Protein AF-A0AA97PN60-F1 (afdb_monomer)

Solvent-accessible surface area (backbone atoms only — not comparable to full-atom values): 16769 Å² total; per-residue (Å²): 134,84,53,72,71,57,52,52,52,50,52,54,51,50,62,70,50,43,62,66,49,39,63,73,69,67,75,64,79,85,81,81,86,73,91,73,95,68,92,69,70,82,78,72,78,81,62,74,76,77,92,80,46,76,89,56,27,55,70,78,53,66,59,94,88,40,76,53,62,71,83,85,64,88,63,81,80,86,61,98,59,78,56,67,76,62,99,57,70,88,73,59,88,90,58,60,38,79,39,65,48,75,58,99,91,44,77,42,79,44,66,92,49,33,30,37,28,33,25,77,57,76,85,45,72,70,48,49,43,50,51,52,50,59,45,58,76,71,67,68,61,96,58,60,41,37,37,52,42,32,39,36,40,24,46,62,70,14,28,31,53,76,42,62,90,50,67,85,58,58,85,52,32,33,40,35,28,42,33,48,29,21,59,39,30,80,88,74,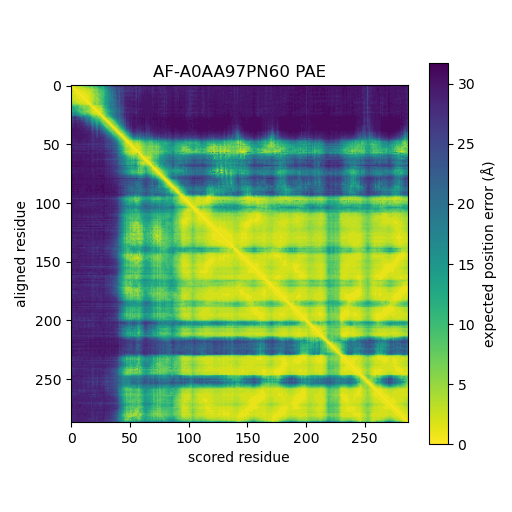57,54,35,65,40,27,44,34,18,55,62,27,73,72,93,63,90,57,63,83,47,39,85,46,31,61,61,52,55,94,46,76,64,25,51,53,47,44,76,69,63,46,44,40,35,36,54,68,47,66,31,37,64,51,74,49,60,33,47,39,68,66,53,41,94,89,70,46,62,47,66,43,70,44,48,35,28,28,38,40,48,17,73,32,48,27,46,28,38,34,47,43,42,31,38,19,57,47,112

Organism: Pyricularia oryzae (strain Y34) (NCBI:txid1143189)

Structure (mmCIF, N/CA/C/O backbone):
data_AF-A0AA97PN60-F1
#
_entry.id   AF-A0AA97PN60-F1
#
loop_
_atom_site.group_PDB
_atom_site.id
_atom_site.type_symbol
_atom_site.label_atom_id
_atom_site.label_alt_id
_atom_site.label_comp_id
_atom_site.label_asym_id
_atom_site.label_entity_id
_atom_site.label_seq_id
_atom_site.pdbx_PDB_ins_code
_atom_site.Cartn_x
_atom_site.Cartn_y
_atom_site.Cartn_z
_atom_site.occupancy
_atom_site.B_iso_or_equiv
_atom_site.auth_seq_id
_atom_site.auth_comp_id
_atom_site.auth_asym_id
_atom_site.auth_atom_id
_atom_site.pdbx_PDB_model_num
ATOM 1 N N . MET A 1 1 ? 66.837 35.589 2.491 1.00 65.56 1 MET A N 1
ATOM 2 C CA . MET A 1 1 ? 65.868 34.642 1.898 1.00 65.56 1 MET A CA 1
ATOM 3 C C . MET A 1 1 ? 64.990 34.127 3.023 1.00 65.56 1 MET A C 1
ATOM 5 O O . MET A 1 1 ? 65.543 33.716 4.035 1.00 65.56 1 MET A O 1
ATOM 9 N N . LEU A 1 2 ? 63.667 34.250 2.902 1.00 69.56 2 LEU A N 1
ATOM 10 C CA . LEU A 1 2 ? 62.730 33.768 3.924 1.00 69.56 2 LEU A CA 1
ATOM 11 C C . LEU A 1 2 ? 62.671 32.238 3.886 1.00 69.56 2 LEU A C 1
ATOM 13 O O . LEU A 1 2 ? 62.724 31.650 2.805 1.00 69.56 2 LEU A O 1
ATOM 17 N N . SER A 1 3 ? 62.581 31.598 5.050 1.00 81.31 3 SER A N 1
ATOM 18 C CA . SER A 1 3 ? 62.436 30.144 5.122 1.00 81.31 3 SER A CA 1
ATOM 19 C C . SER A 1 3 ? 61.018 29.719 4.724 1.00 81.31 3 SER A C 1
ATOM 21 O O . SER A 1 3 ? 60.059 30.483 4.856 1.00 81.31 3 SER A O 1
ATOM 23 N N . LEU A 1 4 ? 60.866 28.482 4.244 1.00 71.38 4 LEU A N 1
ATOM 24 C CA . LEU A 1 4 ? 59.572 27.918 3.847 1.00 71.38 4 LEU A CA 1
ATOM 25 C C . LEU A 1 4 ? 58.454 28.093 4.908 1.00 71.38 4 LEU A C 1
ATOM 27 O O . LEU A 1 4 ? 57.362 28.513 4.528 1.00 71.38 4 LEU A O 1
ATOM 31 N N . PRO A 1 5 ? 58.684 27.882 6.224 1.00 74.44 5 PRO A N 1
ATOM 32 C CA . PRO A 1 5 ? 57.638 28.120 7.223 1.00 74.44 5 PRO A CA 1
ATOM 33 C C . PRO A 1 5 ? 57.269 29.604 7.389 1.00 74.44 5 PRO A C 1
ATOM 35 O O . PRO A 1 5 ? 56.123 29.912 7.708 1.00 74.44 5 PRO A O 1
ATOM 38 N N . GLN A 1 6 ? 58.190 30.538 7.122 1.00 75.94 6 GLN A N 1
ATOM 39 C CA . GLN A 1 6 ? 57.900 31.978 7.164 1.00 75.94 6 GLN A CA 1
ATOM 40 C C . GLN A 1 6 ? 57.042 32.424 5.973 1.00 75.94 6 GLN A C 1
ATOM 42 O O . GLN A 1 6 ? 56.168 33.272 6.135 1.00 75.94 6 GLN A O 1
ATOM 47 N N . LEU A 1 7 ? 57.245 31.821 4.797 1.00 74.81 7 LEU A N 1
ATOM 48 C CA . LEU A 1 7 ? 56.403 32.040 3.616 1.00 74.81 7 LEU A CA 1
ATOM 49 C C . LEU A 1 7 ? 54.973 31.528 3.833 1.00 74.81 7 LEU A C 1
ATOM 51 O O . LEU A 1 7 ? 54.019 32.239 3.528 1.00 74.81 7 LEU A O 1
ATOM 55 N N . VAL A 1 8 ? 54.817 30.342 4.429 1.00 77.94 8 VAL A N 1
ATOM 56 C CA . VAL A 1 8 ? 53.492 29.777 4.740 1.00 77.94 8 VAL A CA 1
ATOM 57 C C . VAL A 1 8 ? 52.750 30.638 5.767 1.00 77.94 8 VAL A C 1
ATOM 59 O O . VAL A 1 8 ? 51.576 30.945 5.568 1.00 77.94 8 VAL A O 1
ATOM 62 N N . ALA A 1 9 ? 53.431 31.099 6.820 1.00 75.19 9 ALA A N 1
ATOM 63 C CA . ALA A 1 9 ? 52.828 31.980 7.820 1.00 75.19 9 ALA A CA 1
ATOM 64 C C . ALA A 1 9 ? 52.374 33.329 7.226 1.00 75.19 9 ALA A C 1
ATOM 66 O O . ALA A 1 9 ? 51.291 33.811 7.555 1.00 75.19 9 ALA A O 1
ATOM 67 N N . LEU A 1 10 ? 53.156 33.909 6.306 1.00 75.75 10 LEU A N 1
ATOM 68 C CA . LEU A 1 10 ? 52.798 35.140 5.593 1.00 75.75 10 LEU A CA 1
ATOM 69 C C . LEU A 1 10 ? 51.587 34.955 4.668 1.00 75.75 10 LEU A C 1
ATOM 71 O O . LEU A 1 10 ? 50.705 35.811 4.652 1.00 75.75 10 LEU A O 1
ATOM 75 N N . CYS A 1 11 ? 51.503 33.836 3.943 1.00 72.69 11 CYS A N 1
ATOM 76 C CA . CYS A 1 11 ? 50.350 33.536 3.090 1.00 72.69 11 CYS A CA 1
ATOM 77 C C . CYS A 1 11 ? 49.065 33.342 3.906 1.00 72.69 11 CYS A C 1
ATOM 79 O O . CYS A 1 11 ? 48.023 33.882 3.541 1.00 72.69 11 CYS A O 1
ATOM 81 N N . VAL A 1 12 ? 49.136 32.628 5.032 1.00 71.31 12 VAL A N 1
ATOM 82 C CA . VAL A 1 12 ? 47.977 32.421 5.913 1.00 71.31 12 VAL A CA 1
ATOM 83 C C . VAL A 1 12 ? 47.529 33.748 6.534 1.00 71.31 12 VAL A C 1
ATOM 85 O O . VAL A 1 12 ? 46.346 34.075 6.477 1.00 71.31 12 VAL A O 1
ATOM 88 N N . ALA A 1 13 ? 48.460 34.564 7.037 1.00 69.62 13 ALA A N 1
ATOM 89 C CA . ALA A 1 13 ? 48.137 35.885 7.578 1.00 69.62 13 ALA A CA 1
ATOM 90 C C . ALA A 1 13 ? 47.504 36.812 6.523 1.00 69.62 13 ALA A C 1
ATOM 92 O O . ALA A 1 13 ? 46.537 37.509 6.827 1.00 69.62 13 ALA A O 1
ATOM 93 N N . ALA A 1 14 ? 47.988 36.780 5.277 1.00 67.81 14 ALA A N 1
ATOM 94 C CA . ALA A 1 14 ? 47.421 37.566 4.185 1.00 67.81 14 ALA A CA 1
ATOM 95 C C . ALA A 1 14 ? 45.987 37.136 3.830 1.00 67.81 14 ALA A C 1
ATOM 97 O O . ALA A 1 14 ? 45.143 38.001 3.615 1.00 67.81 14 ALA A O 1
ATOM 98 N N . MET A 1 15 ? 45.674 35.834 3.829 1.00 67.00 15 MET A N 1
ATOM 99 C CA . MET A 1 15 ? 44.312 35.358 3.540 1.00 67.00 15 MET A CA 1
ATOM 100 C C . MET A 1 15 ? 43.303 35.742 4.629 1.00 67.00 15 MET A C 1
ATOM 102 O O . MET A 1 15 ? 42.182 36.127 4.308 1.00 67.00 15 MET A O 1
ATOM 106 N N . PHE A 1 16 ? 43.694 35.678 5.906 1.00 61.75 16 PHE A N 1
ATOM 107 C CA . PHE A 1 16 ? 42.794 36.018 7.015 1.00 61.75 16 PHE A CA 1
ATOM 108 C C . PHE A 1 16 ? 42.679 37.529 7.271 1.00 61.75 16 PHE A C 1
ATOM 110 O O . PHE A 1 16 ? 41.659 37.981 7.786 1.00 61.75 16 PHE A O 1
ATOM 117 N N . ALA A 1 17 ? 43.682 38.324 6.883 1.00 58.72 17 ALA A N 1
ATOM 118 C CA . ALA A 1 17 ? 43.640 39.783 6.997 1.00 58.72 17 ALA A CA 1
ATOM 119 C C . ALA A 1 17 ? 42.997 40.482 5.782 1.00 58.72 17 ALA A C 1
ATOM 121 O O . ALA A 1 17 ? 42.624 41.650 5.885 1.00 58.72 17 ALA A O 1
ATOM 122 N N . TYR A 1 18 ? 42.837 39.793 4.646 1.00 61.00 18 TYR A N 1
ATOM 123 C CA . TYR A 1 18 ? 42.282 40.388 3.426 1.00 61.00 18 TYR A CA 1
ATOM 124 C C . TYR A 1 18 ? 40.798 40.763 3.561 1.00 61.00 18 TYR A C 1
ATOM 126 O O . TYR A 1 18 ? 40.421 41.877 3.206 1.00 61.00 18 TYR A O 1
ATOM 134 N N . ASP A 1 19 ? 39.963 39.887 4.126 1.00 59.31 19 ASP A N 1
ATOM 135 C CA . ASP A 1 19 ? 38.513 40.120 4.257 1.00 59.31 19 ASP A CA 1
ATOM 136 C C . ASP A 1 19 ? 38.161 41.331 5.162 1.00 59.31 19 ASP A C 1
ATOM 138 O O . ASP A 1 19 ? 37.411 42.210 4.725 1.00 59.31 19 ASP A O 1
ATOM 142 N N . PRO A 1 20 ? 38.741 41.502 6.373 1.00 58.75 20 PRO A N 1
ATOM 143 C CA . PRO A 1 20 ? 38.439 42.673 7.201 1.00 58.75 20 PRO A CA 1
ATOM 144 C C . PRO A 1 20 ? 38.981 43.991 6.620 1.00 58.75 20 PRO A C 1
ATOM 146 O O . PRO A 1 20 ? 38.337 45.028 6.778 1.00 58.75 20 PRO A O 1
ATOM 149 N N . VAL A 1 21 ? 40.116 43.975 5.909 1.00 59.25 21 VAL A N 1
ATOM 150 C CA . VAL A 1 21 ? 40.698 45.181 5.286 1.00 59.25 21 VAL A CA 1
ATOM 151 C C . VAL A 1 21 ? 39.949 45.573 4.006 1.00 59.25 21 VAL A C 1
ATOM 153 O O . VAL A 1 21 ? 39.694 46.757 3.791 1.00 59.25 21 VAL A O 1
ATOM 156 N N . ALA A 1 22 ? 39.514 44.605 3.193 1.00 58.16 22 ALA A N 1
ATOM 157 C CA . ALA A 1 22 ? 38.701 44.858 2.001 1.00 58.16 22 ALA A CA 1
ATOM 158 C C . ALA A 1 22 ? 37.319 45.445 2.349 1.00 58.16 22 ALA A C 1
ATOM 160 O O . ALA A 1 22 ? 36.819 46.312 1.627 1.00 58.16 22 ALA A O 1
ATOM 161 N N . ARG A 1 23 ? 36.736 45.037 3.488 1.00 59.47 23 ARG A N 1
ATOM 162 C CA . ARG A 1 23 ? 35.501 45.630 4.033 1.00 59.47 23 ARG A CA 1
ATOM 163 C C . ARG A 1 23 ? 35.708 47.035 4.598 1.00 59.47 23 ARG A C 1
ATOM 165 O O . ARG A 1 23 ? 34.833 47.876 4.425 1.00 59.47 23 ARG A O 1
ATOM 172 N N . LEU A 1 24 ? 36.853 47.308 5.233 1.00 59.06 24 LEU A N 1
ATOM 173 C CA . LEU A 1 24 ? 37.168 48.626 5.803 1.00 59.06 24 LEU A CA 1
ATOM 174 C C . LEU A 1 24 ? 37.503 49.676 4.726 1.00 59.06 24 LEU A C 1
ATOM 176 O O . LEU A 1 24 ? 37.222 50.855 4.912 1.00 59.06 24 LEU A O 1
ATOM 180 N N . LEU A 1 25 ? 38.080 49.251 3.595 1.00 61.19 25 LEU A N 1
ATOM 181 C CA . LEU A 1 25 ? 38.486 50.126 2.486 1.00 61.19 25 LEU A CA 1
ATOM 182 C C . LEU A 1 25 ? 37.431 50.268 1.372 1.00 61.19 25 LEU A C 1
ATOM 184 O O . LEU A 1 25 ? 37.693 50.929 0.373 1.00 61.19 25 LEU A O 1
ATOM 188 N N . GLY A 1 26 ? 36.241 49.678 1.529 1.00 49.22 26 GLY A N 1
ATOM 189 C CA . GLY A 1 26 ? 35.102 49.925 0.635 1.00 49.22 26 GLY A CA 1
ATOM 190 C C . GLY A 1 26 ? 35.230 49.358 -0.786 1.00 49.22 26 GLY A C 1
ATOM 191 O O . GLY A 1 26 ? 34.495 49.785 -1.671 1.00 49.22 26 GLY A O 1
ATOM 192 N N . PHE A 1 27 ? 36.122 48.389 -1.020 1.00 52.81 27 PHE A N 1
ATOM 193 C CA . PHE A 1 27 ? 36.329 47.765 -2.339 1.00 52.81 27 PHE A CA 1
ATOM 194 C C . PHE A 1 27 ? 35.487 46.492 -2.579 1.00 52.81 27 PHE A C 1
ATOM 196 O O . PHE A 1 27 ? 35.680 45.797 -3.575 1.00 52.81 27 PHE A O 1
ATOM 203 N N . GLY A 1 28 ? 34.522 46.187 -1.705 1.00 42.91 28 GLY A N 1
ATOM 204 C CA . GLY A 1 28 ? 33.521 45.135 -1.914 1.00 42.91 28 GLY A CA 1
ATOM 205 C C . GLY A 1 28 ? 32.265 45.697 -2.580 1.00 42.91 28 GLY A C 1
ATOM 206 O O . GLY A 1 28 ? 31.565 46.510 -1.985 1.00 42.91 28 GLY A O 1
ATOM 207 N N . GLY A 1 29 ? 32.014 45.285 -3.823 1.00 41.31 29 GLY A N 1
ATOM 208 C CA . GLY A 1 29 ? 31.007 45.841 -4.726 1.00 41.31 29 GLY A CA 1
ATOM 209 C C . GLY A 1 29 ? 29.578 45.945 -4.180 1.00 41.31 29 GLY A C 1
ATOM 210 O O . GLY A 1 29 ? 29.091 45.104 -3.429 1.00 41.31 29 GLY A O 1
ATOM 211 N N . GLN A 1 30 ? 28.920 47.011 -4.641 1.00 38.47 30 GLN A N 1
ATOM 212 C CA . GLN A 1 30 ? 27.516 47.364 -4.455 1.00 38.47 30 GLN A CA 1
ATOM 213 C C . GLN A 1 30 ? 26.560 46.171 -4.590 1.00 38.47 30 GLN A C 1
ATOM 215 O O . GLN A 1 30 ? 26.387 45.626 -5.678 1.00 38.47 30 GLN A O 1
ATOM 220 N N . GLN A 1 31 ? 25.796 45.903 -3.534 1.00 35.97 31 GLN A N 1
ATOM 221 C CA . GLN A 1 31 ? 24.418 45.457 -3.695 1.00 35.97 31 GLN A CA 1
ATOM 222 C C . GLN A 1 31 ? 23.535 46.687 -3.480 1.00 35.97 31 GLN A C 1
ATOM 224 O O . GLN A 1 31 ? 23.314 47.131 -2.355 1.00 35.97 31 GLN A O 1
ATOM 229 N N . GLN A 1 32 ? 23.128 47.309 -4.588 1.00 34.50 32 GLN A N 1
ATOM 230 C CA . GLN A 1 32 ? 22.194 48.426 -4.571 1.00 34.50 32 GLN A CA 1
ATOM 231 C C . GLN A 1 32 ? 20.871 47.968 -3.960 1.00 34.50 32 GLN A C 1
ATOM 233 O O . GLN A 1 32 ? 20.163 47.119 -4.498 1.00 34.50 32 GLN A O 1
ATOM 238 N N . THR A 1 33 ? 20.533 48.589 -2.842 1.00 34.28 33 THR A N 1
ATOM 239 C CA . THR A 1 33 ? 19.165 48.768 -2.391 1.00 34.28 33 THR A CA 1
ATOM 240 C C . THR A 1 33 ? 18.437 49.655 -3.403 1.00 34.28 33 THR A C 1
ATOM 242 O O . THR A 1 33 ? 18.679 50.855 -3.490 1.00 34.28 33 THR A O 1
ATOM 245 N N . MET A 1 34 ? 17.506 49.078 -4.161 1.00 28.78 34 MET A N 1
ATOM 246 C CA . MET A 1 34 ? 16.368 49.829 -4.686 1.00 28.78 34 MET A CA 1
ATOM 247 C C . MET A 1 34 ? 15.083 49.222 -4.138 1.00 28.78 34 MET A C 1
ATOM 249 O O . MET A 1 34 ? 14.652 48.136 -4.513 1.00 28.78 34 MET A O 1
ATOM 253 N N . SER A 1 35 ? 14.491 49.977 -3.218 1.00 40.34 35 SER A N 1
ATOM 254 C CA . SER A 1 35 ? 13.075 49.925 -2.896 1.00 40.34 35 SER A CA 1
ATOM 255 C C . SER A 1 35 ? 12.264 50.142 -4.176 1.00 40.34 35 SER A C 1
ATOM 257 O O . SER A 1 35 ? 12.350 51.201 -4.794 1.00 40.34 35 SER A O 1
ATOM 259 N N . SER A 1 36 ? 11.463 49.155 -4.568 1.00 31.20 36 SER A N 1
ATOM 260 C CA . SER A 1 36 ? 10.207 49.420 -5.261 1.00 31.20 36 SER A CA 1
ATOM 261 C C . SER A 1 36 ? 9.190 48.354 -4.872 1.00 31.20 36 SER A C 1
ATOM 263 O O . SER A 1 36 ? 9.404 47.147 -4.960 1.00 31.20 36 SER A O 1
ATOM 265 N N . SER A 1 37 ? 8.086 48.851 -4.348 1.00 41.84 37 SER A N 1
ATOM 266 C CA . SER A 1 37 ? 6.849 48.159 -4.051 1.00 41.84 37 SER A CA 1
ATOM 267 C C . SER A 1 37 ? 6.312 47.421 -5.278 1.00 41.84 37 SER A C 1
ATOM 269 O O . SER A 1 37 ? 5.704 48.041 -6.148 1.00 41.84 37 SER A O 1
ATOM 271 N N . GLN A 1 38 ? 6.454 46.099 -5.310 1.00 36.31 38 GLN A N 1
ATOM 272 C CA . GLN A 1 38 ? 5.500 45.219 -5.980 1.00 36.31 38 GLN A CA 1
ATOM 273 C C . GLN A 1 38 ? 5.278 43.985 -5.106 1.00 36.31 38 GLN A C 1
ATOM 275 O O . GLN A 1 38 ? 6.120 43.097 -5.017 1.00 36.31 38 GLN A O 1
ATOM 280 N N . HIS A 1 39 ? 4.113 43.933 -4.458 1.00 40.31 39 HIS A N 1
ATOM 281 C CA . HIS A 1 39 ? 3.478 42.682 -4.054 1.00 40.31 39 HIS A CA 1
ATOM 282 C C . HIS A 1 39 ? 3.186 41.856 -5.319 1.00 40.31 39 HIS A C 1
ATOM 284 O O . HIS A 1 39 ? 2.066 41.814 -5.821 1.00 40.31 39 HIS A O 1
ATOM 290 N N . GLY A 1 40 ? 4.212 41.214 -5.869 1.00 32.81 40 GLY A N 1
ATOM 291 C CA . GLY A 1 40 ? 4.031 40.070 -6.742 1.00 32.81 40 GLY A CA 1
ATOM 292 C C . GLY A 1 40 ? 3.811 38.865 -5.845 1.00 32.81 40 GLY A C 1
ATOM 293 O O . GLY A 1 40 ? 4.775 38.331 -5.303 1.00 32.81 40 GLY A O 1
ATOM 294 N N . SER A 1 41 ? 2.552 38.456 -5.662 1.00 41.19 41 SER A N 1
ATOM 295 C CA . SER A 1 41 ? 2.253 37.112 -5.150 1.00 41.19 41 SER A CA 1
ATOM 296 C C . SER A 1 41 ? 3.121 36.098 -5.902 1.00 41.19 41 SER A C 1
ATOM 298 O O . SER A 1 41 ? 3.316 36.285 -7.112 1.00 41.19 41 SER A O 1
ATOM 300 N N . PRO A 1 42 ? 3.646 35.042 -5.248 1.00 42.19 42 PRO A N 1
ATOM 301 C CA . PRO A 1 42 ? 4.330 33.986 -5.976 1.00 42.19 42 PRO A CA 1
ATOM 302 C C . PRO A 1 42 ? 3.368 33.532 -7.069 1.00 42.19 42 PRO A C 1
ATOM 304 O O . PRO A 1 42 ? 2.229 33.162 -6.782 1.00 42.19 42 PRO A O 1
ATOM 307 N N . ARG A 1 43 ? 3.778 33.682 -8.335 1.00 42.56 43 ARG A N 1
ATOM 308 C CA . ARG A 1 43 ? 2.997 33.225 -9.482 1.00 42.56 43 ARG A CA 1
ATOM 309 C C . ARG A 1 43 ? 2.808 31.729 -9.278 1.00 42.56 43 ARG A C 1
ATOM 311 O O . ARG A 1 43 ? 3.713 30.954 -9.577 1.00 42.56 43 ARG A O 1
ATOM 318 N N . SER A 1 44 ? 1.653 31.352 -8.731 1.00 47.22 44 SER A N 1
ATOM 319 C CA . SER A 1 44 ? 1.163 29.987 -8.743 1.00 47.22 44 SER A CA 1
ATOM 320 C C . SER A 1 44 ? 1.269 29.553 -10.193 1.00 47.22 44 SER A C 1
ATOM 322 O O . SER A 1 44 ? 0.608 30.114 -11.075 1.00 47.22 44 SER A O 1
ATOM 324 N N . ARG A 1 45 ? 2.202 28.644 -10.484 1.00 50.66 45 ARG A N 1
ATOM 325 C CA . ARG A 1 45 ? 2.149 27.925 -11.745 1.00 50.66 45 ARG A CA 1
ATOM 326 C C . ARG A 1 45 ? 0.844 27.153 -11.653 1.00 50.66 45 ARG A C 1
ATOM 328 O O . ARG A 1 45 ? 0.778 26.139 -10.970 1.00 50.66 45 ARG A O 1
ATOM 335 N N . HIS A 1 46 ? -0.206 27.691 -12.268 1.00 48.50 46 HIS A N 1
ATOM 336 C CA . HIS A 1 46 ? -1.469 26.992 -12.427 1.00 48.50 46 HIS A CA 1
ATOM 337 C C . HIS A 1 46 ? -1.208 25.811 -13.358 1.00 48.50 46 HIS A C 1
ATOM 339 O O . HIS A 1 46 ? -1.390 25.885 -14.572 1.00 48.50 46 HIS A O 1
ATOM 345 N N . HIS A 1 47 ? -0.699 24.730 -12.779 1.00 54.19 47 HIS A N 1
ATOM 346 C CA . HIS A 1 47 ? -0.680 23.435 -13.416 1.00 54.19 47 HIS A CA 1
ATOM 347 C C . HIS A 1 47 ? -2.135 23.002 -13.574 1.00 54.19 47 HIS A C 1
ATOM 349 O O . HIS A 1 47 ? -2.964 23.187 -12.679 1.00 54.19 47 HIS A O 1
ATOM 355 N N . HIS A 1 48 ? -2.472 22.509 -14.762 1.00 70.69 48 HIS A N 1
ATOM 356 C CA . HIS A 1 48 ? -3.809 21.997 -15.002 1.00 70.69 48 HIS A CA 1
ATOM 357 C C . HIS A 1 48 ? -4.015 20.799 -14.078 1.00 70.69 48 HIS A C 1
ATOM 359 O O . HIS A 1 48 ? -3.244 19.839 -14.144 1.00 70.69 48 HIS A O 1
ATOM 365 N N . ARG A 1 49 ? -5.023 20.874 -13.202 1.00 70.06 49 ARG A N 1
ATOM 366 C CA . ARG A 1 49 ? -5.360 19.748 -12.333 1.00 70.06 49 ARG A CA 1
ATOM 367 C C . ARG A 1 49 ? -5.668 18.514 -13.182 1.00 70.06 49 ARG A C 1
ATOM 369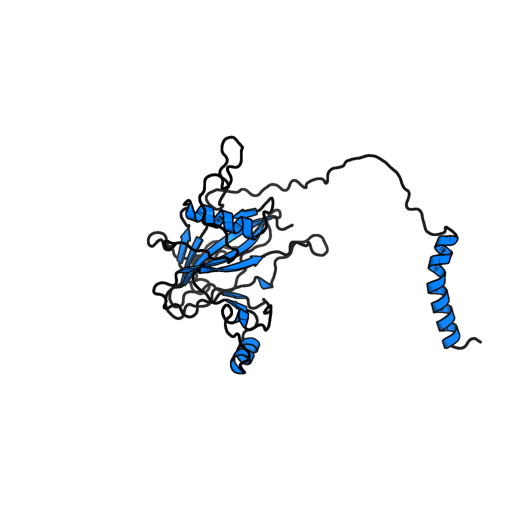 O O . ARG A 1 49 ? -6.258 18.646 -14.259 1.00 70.06 49 ARG A O 1
ATOM 376 N N . PRO A 1 50 ? -5.290 17.320 -12.708 1.00 77.06 50 PRO A N 1
ATOM 377 C CA . PRO A 1 50 ? -5.592 16.083 -13.404 1.00 77.06 50 PRO A CA 1
ATOM 378 C C . PRO A 1 50 ? -7.110 15.883 -13.479 1.00 77.06 50 PRO A C 1
ATOM 380 O O . PRO A 1 50 ? -7.862 16.360 -12.627 1.00 77.06 50 PRO A O 1
ATOM 383 N N . ASN A 1 51 ? -7.565 15.162 -14.504 1.00 80.62 51 ASN A N 1
ATOM 384 C CA . ASN A 1 51 ? -8.975 14.815 -14.646 1.00 80.62 51 ASN A CA 1
ATOM 385 C C . ASN A 1 51 ? -9.344 13.728 -13.620 1.00 80.62 51 ASN A C 1
ATOM 387 O O . ASN A 1 51 ? -9.115 12.538 -13.848 1.00 80.62 51 ASN A O 1
ATOM 391 N N . LEU A 1 52 ? -9.856 14.151 -12.464 1.00 81.56 52 LEU A N 1
ATOM 392 C CA . LEU A 1 52 ? -10.282 13.267 -11.384 1.00 81.56 52 LEU A CA 1
ATOM 393 C C . LEU A 1 52 ? -11.715 12.783 -11.623 1.00 81.56 52 LEU A C 1
ATOM 395 O O . LEU A 1 52 ? -12.602 13.560 -11.962 1.00 81.56 52 LEU A O 1
ATOM 399 N N . THR A 1 53 ? -11.956 11.495 -11.392 1.00 82.06 53 THR A N 1
ATOM 400 C CA . THR A 1 53 ? -13.275 10.866 -11.550 1.00 82.06 53 THR A CA 1
ATOM 401 C C . THR A 1 53 ? -13.634 10.043 -10.319 1.00 82.06 53 THR A C 1
ATOM 403 O O . THR A 1 53 ? -12.761 9.412 -9.725 1.00 82.06 53 THR A O 1
ATOM 406 N N . GLU A 1 54 ? -14.920 9.976 -9.967 1.00 78.62 54 GLU A N 1
ATOM 407 C CA . GLU A 1 54 ? -15.424 9.180 -8.827 1.00 78.62 54 GLU A CA 1
ATOM 408 C C . GLU A 1 54 ? -15.254 7.660 -9.008 1.00 78.62 54 GLU A C 1
ATOM 410 O O . GLU A 1 54 ? -15.262 6.878 -8.048 1.00 78.62 54 GLU A O 1
ATOM 415 N N . ALA A 1 55 ? -15.087 7.223 -10.260 1.00 78.81 55 ALA A N 1
ATOM 416 C CA . ALA A 1 55 ? -14.805 5.833 -10.596 1.00 78.81 55 ALA A CA 1
ATOM 417 C C . ALA A 1 55 ? -13.425 5.385 -10.085 1.00 78.81 55 ALA A C 1
ATOM 419 O O . ALA A 1 55 ? -13.248 4.219 -9.734 1.00 78.81 55 ALA A O 1
ATOM 420 N N . LEU A 1 56 ? -12.458 6.307 -10.031 1.00 80.12 56 LEU A N 1
ATOM 421 C CA . LEU A 1 56 ? -11.069 6.023 -9.662 1.00 80.12 56 LEU A CA 1
ATOM 422 C C . LEU A 1 56 ? -10.641 6.695 -8.357 1.00 80.12 56 LEU A C 1
ATOM 424 O O . LEU A 1 56 ? -9.760 6.175 -7.681 1.00 80.12 56 LEU A O 1
ATOM 428 N N . HIS A 1 57 ? -11.278 7.799 -7.971 1.00 85.31 57 HIS A N 1
ATOM 429 C CA . HIS A 1 57 ? -10.897 8.617 -6.825 1.00 85.31 57 HIS A CA 1
ATOM 430 C C . HIS A 1 57 ? -12.059 8.763 -5.843 1.00 85.31 57 HIS A C 1
ATOM 432 O O . HIS A 1 57 ? -13.219 8.911 -6.225 1.00 85.31 57 HIS A O 1
ATOM 438 N N . ALA A 1 58 ? -11.740 8.746 -4.557 1.00 80.25 58 ALA A N 1
ATOM 439 C CA . ALA A 1 58 ? -12.638 9.109 -3.480 1.00 80.25 58 ALA A CA 1
ATOM 440 C C . ALA A 1 58 ? -12.688 10.635 -3.353 1.00 80.25 58 ALA A C 1
ATOM 442 O O . ALA A 1 58 ? -11.928 11.241 -2.593 1.00 80.25 58 ALA A O 1
ATOM 443 N N . LEU A 1 59 ? -13.562 11.266 -4.132 1.00 80.56 59 LEU A N 1
ATOM 444 C CA . LEU A 1 59 ? -13.765 12.713 -4.086 1.00 80.56 59 LEU A CA 1
ATOM 445 C C . LEU A 1 59 ? -14.576 13.113 -2.841 1.00 80.56 59 LEU A C 1
ATOM 447 O O . LEU A 1 59 ? -15.347 12.316 -2.297 1.00 80.56 59 LEU A O 1
ATOM 451 N N . GLU A 1 60 ? -14.338 14.323 -2.339 1.00 71.44 60 GLU A N 1
ATOM 452 C CA . GLU A 1 60 ? -15.128 14.906 -1.248 1.00 71.44 60 GLU A CA 1
ATOM 453 C C . GLU A 1 60 ? -16.533 15.249 -1.752 1.00 71.44 60 GLU A C 1
ATOM 455 O O . GLU A 1 60 ? -16.687 15.683 -2.895 1.00 71.44 60 GLU A O 1
ATOM 460 N N . ASP A 1 61 ? -17.550 15.072 -0.907 1.00 68.88 61 ASP A N 1
ATOM 461 C CA . ASP A 1 61 ? -18.912 15.446 -1.279 1.00 68.88 61 ASP A CA 1
ATOM 462 C C . ASP A 1 61 ? -19.037 16.976 -1.198 1.00 68.88 61 ASP A C 1
ATOM 464 O O . ASP A 1 61 ? -18.698 17.604 -0.191 1.00 68.88 61 ASP A O 1
ATOM 468 N N . VAL A 1 62 ? -19.513 17.595 -2.276 1.00 61.62 62 VAL A N 1
ATOM 469 C CA . VAL A 1 62 ? -19.721 19.045 -2.347 1.00 61.62 62 VAL A CA 1
ATOM 470 C C . VAL A 1 62 ? -21.218 19.310 -2.395 1.00 61.62 62 VAL A C 1
ATOM 472 O O . VAL A 1 62 ? -21.883 18.960 -3.368 1.00 61.62 62 VAL A O 1
ATOM 475 N N . VAL A 1 63 ? -21.750 19.958 -1.359 1.00 61.78 63 VAL A N 1
ATOM 476 C CA . VAL A 1 63 ? -23.154 20.391 -1.301 1.00 61.78 63 VAL A CA 1
ATOM 477 C C . VAL A 1 63 ? -23.170 21.915 -1.335 1.00 61.78 63 VAL A C 1
ATOM 479 O O . VAL A 1 63 ? -22.535 22.568 -0.512 1.00 61.78 63 VAL A O 1
ATOM 482 N N . ASN A 1 64 ? -23.861 22.495 -2.321 1.00 63.84 64 ASN A N 1
ATOM 483 C CA . ASN A 1 64 ? -23.953 23.949 -2.534 1.00 63.84 64 ASN A CA 1
ATOM 484 C C . ASN A 1 64 ? -22.592 24.680 -2.591 1.00 63.84 64 ASN A C 1
ATOM 486 O O . ASN A 1 64 ? -22.463 25.810 -2.131 1.00 63.84 64 ASN A O 1
ATOM 490 N N . GLY A 1 65 ? -21.562 24.038 -3.151 1.00 56.62 65 GLY A N 1
ATOM 491 C CA . GLY A 1 65 ? -20.224 24.630 -3.286 1.00 56.62 65 GLY A CA 1
ATOM 492 C C . GLY A 1 65 ? -19.396 24.640 -1.997 1.00 56.62 65 GLY A C 1
ATOM 493 O O . GLY A 1 65 ? -18.241 25.059 -2.021 1.00 56.62 65 GLY A O 1
ATOM 494 N N . THR A 1 66 ? -19.944 24.149 -0.884 1.00 50.31 66 THR A N 1
ATOM 495 C CA . THR A 1 66 ? -19.199 23.909 0.353 1.00 50.31 66 THR A CA 1
ATOM 496 C C . THR A 1 66 ? -18.736 22.456 0.380 1.00 50.31 66 THR A C 1
ATOM 498 O O . THR A 1 66 ? -19.518 21.541 0.109 1.00 50.31 66 THR A O 1
ATOM 501 N N . ARG A 1 67 ? -17.451 22.236 0.686 1.00 56.53 67 ARG A N 1
ATOM 502 C CA . ARG A 1 67 ? -16.930 20.895 0.968 1.00 56.53 67 ARG A CA 1
ATOM 503 C C . ARG A 1 67 ? -17.632 20.392 2.220 1.00 56.53 67 ARG A C 1
ATOM 505 O O . ARG A 1 67 ? -17.420 20.943 3.298 1.00 56.53 67 ARG A O 1
ATOM 512 N N . VAL A 1 68 ? -18.479 19.380 2.074 1.00 59.12 68 VAL A N 1
ATOM 513 C CA . VAL A 1 68 ? -19.032 18.681 3.228 1.00 59.12 68 VAL A CA 1
ATOM 514 C C . VAL A 1 68 ? -17.924 17.757 3.703 1.00 59.12 68 VAL A C 1
ATOM 516 O O . VAL A 1 68 ? -17.612 16.745 3.075 1.00 59.12 68 VAL A O 1
ATOM 519 N N . GLY A 1 69 ? -17.242 18.187 4.764 1.00 57.16 69 GLY A N 1
ATOM 520 C CA . GLY A 1 69 ? -16.220 17.384 5.416 1.00 57.16 69 GLY A CA 1
ATOM 521 C C . GLY A 1 69 ? -16.830 16.173 6.120 1.00 57.16 69 GLY A C 1
ATOM 522 O O . GLY A 1 69 ? -17.988 15.814 5.939 1.00 57.16 69 GLY A O 1
ATOM 523 N N . VAL A 1 70 ? -16.062 15.570 7.019 1.00 56.84 70 VAL A N 1
ATOM 524 C CA . VAL A 1 70 ? -16.498 14.457 7.884 1.00 56.84 7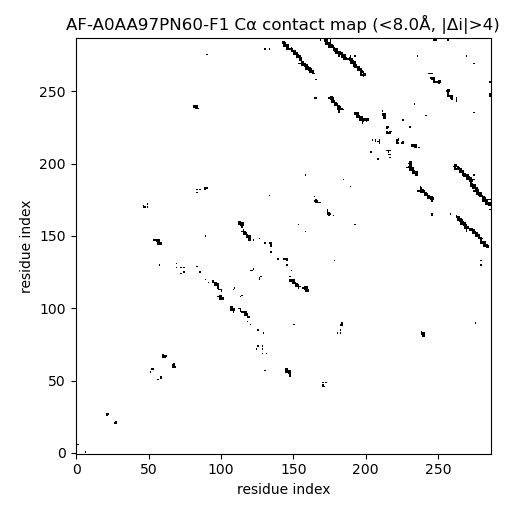0 VAL A CA 1
ATOM 525 C C . VAL A 1 70 ? -17.606 14.878 8.884 1.00 56.84 70 VAL A C 1
ATOM 527 O O . VAL A 1 70 ? -17.979 14.107 9.764 1.00 56.84 70 VAL A O 1
ATOM 530 N N . GLU A 1 71 ? -18.141 16.099 8.772 1.00 56.97 71 GLU A N 1
ATOM 531 C CA . GLU A 1 71 ? -19.201 16.664 9.607 1.00 56.97 71 GLU A CA 1
ATOM 532 C C . GLU A 1 71 ? -20.511 15.887 9.400 1.00 56.97 71 GLU A C 1
ATOM 534 O O . GLU A 1 71 ? -21.253 16.093 8.444 1.00 56.97 71 GLU A O 1
ATOM 539 N N . GLY A 1 72 ? -20.766 14.938 10.304 1.00 59.38 72 GLY A N 1
ATOM 540 C CA . GLY A 1 72 ? -21.919 14.032 10.269 1.00 59.38 72 GLY A CA 1
ATOM 541 C C . GLY A 1 72 ? -21.542 12.549 10.199 1.00 59.38 72 GLY A C 1
ATOM 542 O O . GLY A 1 72 ? -22.339 11.700 10.599 1.00 59.38 72 GLY A O 1
ATOM 543 N N . LEU A 1 73 ? -20.313 12.223 9.788 1.00 63.91 73 LEU A N 1
ATOM 544 C CA . LEU A 1 73 ? -19.769 10.865 9.845 1.00 63.91 73 LEU A CA 1
ATOM 545 C C . LEU A 1 73 ? -19.306 10.567 11.280 1.00 63.91 73 LEU A C 1
ATOM 547 O O . LEU A 1 73 ? -18.337 11.135 11.780 1.00 63.91 73 LEU A O 1
ATOM 551 N N . ARG A 1 74 ? -20.003 9.654 11.967 1.00 72.56 74 ARG A N 1
ATOM 552 C CA . ARG A 1 74 ? -19.593 9.158 13.292 1.00 72.56 74 ARG A CA 1
ATOM 553 C C . ARG A 1 74 ? -18.497 8.103 13.135 1.00 72.56 74 ARG A C 1
ATOM 555 O O . ARG A 1 74 ? -18.781 6.907 13.142 1.00 72.56 74 ARG A O 1
ATOM 562 N N . CYS A 1 75 ? -17.254 8.543 12.971 1.00 64.31 75 CYS A N 1
ATOM 563 C CA . CYS A 1 75 ? -16.099 7.647 13.000 1.00 64.31 75 CYS A CA 1
ATOM 564 C C . CYS A 1 75 ? -15.686 7.353 14.459 1.00 64.31 75 CYS A C 1
ATOM 566 O O . CYS A 1 75 ? -15.791 8.219 15.325 1.00 64.31 75 CYS A O 1
ATOM 568 N N . GLU A 1 76 ? -15.225 6.130 14.742 1.00 67.44 76 GLU A N 1
ATOM 569 C CA . GLU A 1 76 ? -14.638 5.789 16.053 1.00 67.44 76 GLU A CA 1
ATOM 570 C C . GLU A 1 76 ? -13.394 6.666 16.319 1.00 67.44 76 GLU A C 1
ATOM 572 O O . GLU A 1 76 ? -12.657 6.914 15.354 1.00 67.44 76 GLU A O 1
ATOM 577 N N . PRO A 1 77 ? -13.145 7.114 17.570 1.00 59.41 77 PRO A N 1
ATOM 578 C CA . PRO A 1 77 ? -12.073 8.054 17.902 1.00 59.41 77 PRO A CA 1
ATOM 579 C C . PRO A 1 77 ? -10.690 7.572 17.455 1.00 59.41 77 PRO A C 1
ATOM 581 O O . PRO A 1 77 ? -10.324 6.415 17.671 1.00 59.41 77 PRO A O 1
ATOM 584 N N . ASP A 1 78 ? -9.902 8.485 16.889 1.00 54.50 78 ASP A N 1
ATOM 585 C CA . ASP A 1 78 ? -8.539 8.224 16.433 1.00 54.50 78 ASP A CA 1
ATOM 586 C C . ASP A 1 78 ? -7.575 8.142 17.634 1.00 54.50 78 ASP A C 1
ATOM 588 O O . ASP A 1 78 ? -6.831 9.073 17.939 1.00 54.50 78 ASP A O 1
ATOM 592 N N . SER A 1 79 ? -7.571 7.025 18.366 1.00 45.16 79 SER A N 1
ATOM 593 C CA . SER A 1 79 ? -6.415 6.703 19.207 1.00 45.16 79 SER A CA 1
ATOM 594 C C . SER A 1 79 ? -5.241 6.424 18.266 1.00 45.16 79 SER A C 1
ATOM 596 O O . SER A 1 79 ? -5.373 5.549 17.417 1.00 45.16 79 SER A O 1
ATOM 598 N N . LEU A 1 80 ? -4.130 7.157 18.396 1.00 41.62 80 LEU A N 1
ATOM 599 C CA . LEU A 1 80 ? -2.890 7.095 17.591 1.00 41.62 80 LEU A CA 1
ATOM 600 C C . LEU A 1 80 ? -2.135 5.743 17.645 1.00 41.62 80 LEU A C 1
ATOM 602 O O . LEU A 1 80 ? -0.913 5.680 17.734 1.00 41.62 80 LEU A O 1
ATOM 606 N N . ALA A 1 81 ? -2.855 4.636 17.566 1.00 40.41 81 ALA A N 1
ATOM 607 C CA . ALA A 1 81 ? -2.370 3.375 17.058 1.00 40.41 81 ALA A CA 1
ATOM 608 C C . ALA A 1 81 ? -3.139 3.149 15.754 1.00 40.41 81 ALA A C 1
ATOM 610 O O . ALA A 1 81 ? -4.367 3.076 15.774 1.00 40.41 81 ALA A O 1
ATOM 611 N N . VAL A 1 82 ? -2.439 3.124 14.614 1.00 46.81 82 VAL A N 1
ATOM 612 C CA . VAL A 1 82 ? -3.050 2.876 13.299 1.00 46.81 82 VAL A CA 1
ATOM 613 C C . VAL A 1 82 ? -3.596 1.448 13.294 1.00 46.81 82 VAL A C 1
ATOM 615 O O . VAL A 1 82 ? -2.937 0.501 12.880 1.00 46.81 82 VAL A O 1
ATOM 618 N N . HIS A 1 83 ? -4.806 1.302 13.816 1.00 40.06 83 HIS A N 1
ATOM 619 C CA . HIS A 1 83 ? -5.616 0.110 13.735 1.00 40.06 83 HIS A CA 1
ATOM 620 C C . HIS A 1 83 ? -6.673 0.392 12.678 1.00 40.06 83 HIS A C 1
ATOM 622 O O . HIS A 1 83 ? -7.628 1.138 12.911 1.00 40.06 83 HIS A O 1
ATOM 628 N N . VAL A 1 84 ? -6.523 -0.208 11.497 1.00 46.59 84 VAL A N 1
ATOM 629 C CA . VAL A 1 84 ? -7.647 -0.311 10.560 1.00 46.59 84 VAL A CA 1
ATOM 630 C C . VAL A 1 84 ? -8.578 -1.373 11.136 1.00 46.59 84 VAL A C 1
ATOM 632 O O . VAL A 1 84 ? -8.558 -2.536 10.748 1.00 46.59 84 VAL A O 1
ATOM 635 N N . PHE A 1 85 ? -9.338 -0.989 12.160 1.00 34.47 85 PHE A N 1
ATOM 636 C CA . PHE A 1 85 ? -10.289 -1.867 12.818 1.00 34.47 85 PHE A CA 1
ATOM 637 C C . PHE A 1 85 ? -11.636 -1.745 12.113 1.00 34.47 85 PHE A C 1
ATOM 639 O O . PHE A 1 85 ? -12.329 -0.735 12.243 1.00 34.47 85 PHE A O 1
ATOM 646 N N . SER A 1 86 ? -12.006 -2.776 11.357 1.00 38.94 86 SER A N 1
ATOM 647 C CA . SER A 1 86 ? -13.371 -2.951 10.876 1.00 38.94 86 SER A CA 1
ATOM 648 C C . SER A 1 86 ? -14.026 -4.066 11.687 1.00 38.94 86 SER A C 1
ATOM 650 O O . SER A 1 86 ? -13.558 -5.200 11.661 1.00 38.94 86 SER A O 1
ATOM 652 N N . ARG A 1 87 ? -15.114 -3.756 12.411 1.00 35.81 87 ARG A N 1
ATOM 653 C CA . ARG A 1 87 ? -15.917 -4.766 13.140 1.00 35.81 87 ARG A CA 1
ATOM 654 C C . ARG A 1 87 ? -16.583 -5.780 12.199 1.00 35.81 87 ARG A C 1
ATOM 656 O O . ARG A 1 87 ? -17.031 -6.826 12.652 1.00 35.81 87 ARG A O 1
ATOM 663 N N . GLN A 1 88 ? -16.663 -5.461 10.908 1.00 39.16 88 GLN A N 1
ATOM 664 C CA . GLN A 1 88 ? -17.119 -6.353 9.848 1.00 39.16 88 GLN A CA 1
ATOM 665 C C . GLN A 1 88 ? -15.943 -6.615 8.899 1.00 39.16 88 GLN A C 1
ATOM 667 O O . GLN A 1 88 ? -15.291 -5.650 8.493 1.00 39.16 88 GLN A O 1
ATOM 672 N N . PRO A 1 89 ? -15.635 -7.867 8.530 1.00 47.69 89 PRO A N 1
ATOM 673 C CA . PRO A 1 89 ? -14.571 -8.123 7.569 1.00 47.69 89 PRO A CA 1
ATOM 674 C C . PRO A 1 89 ? -14.879 -7.371 6.266 1.00 47.69 89 PRO A C 1
ATOM 676 O O . PRO A 1 89 ? -15.980 -7.482 5.733 1.00 47.69 89 PRO A O 1
ATOM 679 N N . LEU A 1 90 ? -13.906 -6.629 5.722 1.00 54.44 90 LEU A N 1
ATOM 680 C CA . LEU A 1 90 ? -13.981 -6.034 4.372 1.00 54.44 90 LEU A CA 1
ATOM 681 C C . LEU A 1 90 ? -13.897 -7.117 3.270 1.00 54.44 90 LEU A C 1
ATOM 683 O O . LEU A 1 90 ? -13.418 -6.868 2.164 1.00 54.44 90 LEU A O 1
ATOM 687 N N . VAL A 1 91 ? -14.322 -8.339 3.593 1.00 53.06 91 VAL A N 1
ATOM 688 C CA . VAL A 1 91 ? -14.298 -9.519 2.739 1.00 53.06 91 VAL A CA 1
ATOM 689 C C . VAL A 1 91 ? -15.653 -9.593 2.053 1.00 53.06 91 VAL A C 1
ATOM 691 O O . VAL A 1 91 ? -16.670 -9.914 2.664 1.00 53.06 91 VAL A O 1
ATOM 694 N N . PHE A 1 92 ? -15.665 -9.248 0.771 1.00 56.56 92 PHE A N 1
ATOM 695 C CA . PHE A 1 92 ? -16.870 -9.216 -0.046 1.00 56.56 92 PHE A CA 1
ATOM 696 C C . PHE A 1 92 ? -16.783 -10.332 -1.097 1.00 56.56 92 PHE A C 1
ATOM 698 O O . PHE A 1 92 ? -16.220 -10.156 -2.175 1.00 56.56 92 PHE A O 1
ATOM 705 N N . GLU A 1 93 ? -17.314 -11.508 -0.771 1.00 55.50 93 GLU A N 1
ATOM 706 C CA . GLU A 1 93 ? -17.131 -12.733 -1.564 1.00 55.50 93 GLU A CA 1
ATOM 707 C C . GLU A 1 93 ? -17.717 -12.733 -3.001 1.00 55.50 93 GLU A C 1
ATOM 709 O O . GLU A 1 93 ? -17.167 -13.468 -3.817 1.00 55.50 93 GLU A O 1
ATOM 714 N N . PRO A 1 94 ? -18.717 -11.916 -3.422 1.00 57.22 94 PRO A N 1
ATOM 715 C CA . PRO A 1 94 ? -19.126 -11.913 -4.834 1.00 57.22 94 PRO A CA 1
ATOM 716 C C . PRO A 1 94 ? -18.422 -10.870 -5.726 1.00 57.22 94 PRO A C 1
ATOM 718 O O . PRO A 1 94 ? -18.740 -10.808 -6.910 1.00 57.22 94 PRO A O 1
ATOM 721 N N . ILE A 1 95 ? -17.500 -10.037 -5.216 1.00 81.44 95 ILE A N 1
ATOM 722 C CA . ILE A 1 95 ? -16.913 -8.920 -6.001 1.00 81.44 95 ILE A CA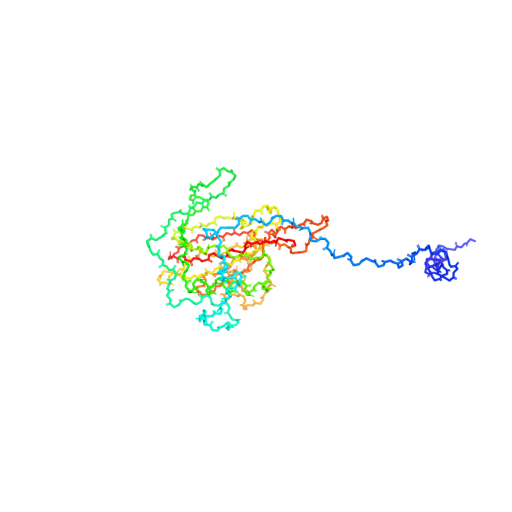 1
ATOM 723 C C . ILE A 1 95 ? -15.429 -9.086 -6.365 1.00 81.44 95 ILE A C 1
ATOM 725 O O . ILE A 1 95 ? -14.852 -8.199 -6.999 1.00 81.44 95 ILE A O 1
ATOM 729 N N . TYR A 1 96 ? -14.799 -10.197 -5.977 1.00 87.88 96 TYR A N 1
ATOM 730 C CA . TYR A 1 96 ? -13.412 -10.480 -6.344 1.00 87.88 96 TYR A CA 1
ATOM 731 C C . TYR A 1 96 ? -13.296 -10.917 -7.804 1.00 87.88 96 TYR A C 1
ATOM 733 O O . TYR A 1 96 ? -14.048 -11.755 -8.295 1.00 87.88 96 TYR A O 1
ATOM 741 N N . THR A 1 97 ? -12.302 -10.364 -8.490 1.00 91.69 97 THR A N 1
ATOM 742 C CA . THR A 1 97 ? -11.927 -10.738 -9.857 1.00 91.69 97 THR A CA 1
ATOM 743 C C . THR A 1 97 ? -10.426 -11.002 -9.923 1.00 91.69 97 THR A C 1
ATOM 745 O O . THR A 1 97 ? -9.679 -10.400 -9.150 1.00 91.69 97 THR A O 1
ATOM 748 N N . PRO A 1 98 ? -9.937 -11.885 -10.809 1.00 91.44 98 PRO A N 1
ATOM 749 C CA . PRO A 1 98 ? -8.502 -12.085 -10.975 1.00 91.44 98 PRO A CA 1
ATOM 750 C C . PRO A 1 98 ? -7.783 -10.768 -11.291 1.00 91.44 98 PRO A C 1
ATOM 752 O O . PRO A 1 98 ? -8.219 -10.009 -12.156 1.00 91.44 98 PRO A O 1
ATOM 75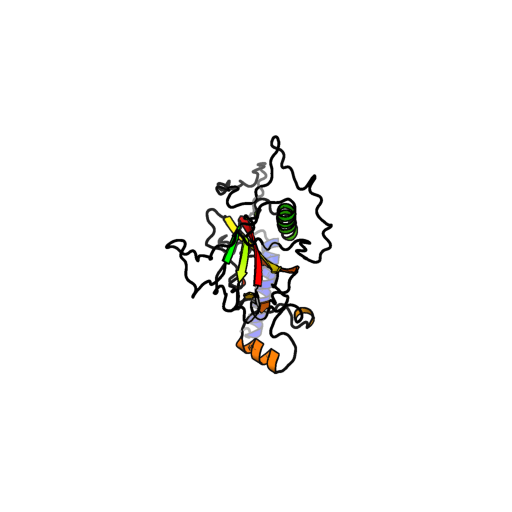5 N N . SER A 1 99 ? -6.673 -10.505 -10.606 1.00 90.06 99 SER A N 1
ATOM 756 C CA . SER A 1 99 ? -5.878 -9.298 -10.824 1.00 90.06 99 SER A CA 1
ATOM 757 C C . SER A 1 99 ? -5.174 -9.308 -12.183 1.00 90.06 99 SER A C 1
ATOM 759 O O . SER A 1 99 ? -4.796 -10.357 -12.709 1.00 90.06 99 SER A O 1
ATOM 761 N N . THR A 1 100 ? -4.933 -8.110 -12.713 1.00 90.50 100 THR A N 1
ATOM 762 C CA . THR A 1 100 ? -4.077 -7.863 -13.878 1.00 90.50 100 THR A CA 1
ATOM 763 C C . THR A 1 100 ? -2.803 -7.126 -13.466 1.00 90.50 100 THR A C 1
ATOM 765 O O . THR A 1 100 ? -2.746 -6.484 -12.413 1.00 90.50 100 THR A O 1
ATOM 768 N N . VAL A 1 101 ? -1.792 -7.200 -14.323 1.00 85.12 101 VAL A N 1
ATOM 769 C CA . VAL A 1 101 ? -0.601 -6.346 -14.315 1.00 85.12 101 VAL A CA 1
ATOM 770 C C . VAL A 1 101 ? -0.780 -5.307 -15.417 1.00 85.12 101 VAL A C 1
ATOM 772 O O . VAL A 1 101 ? -1.341 -5.628 -16.464 1.00 85.12 101 VAL A O 1
ATOM 775 N N . THR A 1 102 ? -0.344 -4.075 -15.175 1.00 82.56 102 THR A N 1
ATOM 776 C CA . THR A 1 102 ? -0.397 -2.994 -16.164 1.00 82.56 102 THR A CA 1
ATOM 777 C C . THR A 1 102 ? 1.025 -2.566 -16.486 1.00 82.56 102 THR A C 1
ATOM 779 O O . THR A 1 102 ? 1.763 -2.185 -15.582 1.00 82.56 102 THR A O 1
ATOM 782 N N . ASP A 1 103 ? 1.380 -2.628 -17.762 1.00 78.12 103 ASP A N 1
ATOM 783 C CA . ASP A 1 103 ? 2.618 -2.097 -18.330 1.00 78.12 103 ASP A CA 1
ATOM 784 C C . ASP A 1 103 ? 2.281 -1.186 -19.530 1.00 78.12 103 ASP A C 1
ATOM 786 O O . ASP A 1 103 ? 1.111 -0.845 -19.750 1.00 78.12 103 ASP A O 1
ATOM 790 N N . ASP A 1 104 ? 3.287 -0.776 -20.305 1.00 72.62 104 ASP A N 1
ATOM 791 C CA . ASP A 1 104 ? 3.101 0.091 -21.477 1.00 72.62 104 ASP A CA 1
ATOM 792 C C . ASP A 1 104 ? 2.212 -0.535 -22.570 1.00 72.62 104 ASP A C 1
ATOM 794 O O . ASP A 1 104 ? 1.610 0.190 -23.364 1.00 72.62 104 ASP A O 1
ATOM 798 N N . ALA A 1 105 ? 2.084 -1.868 -22.606 1.00 76.94 105 ALA A N 1
ATOM 799 C CA . ALA A 1 105 ? 1.206 -2.582 -23.535 1.00 76.94 105 ALA A CA 1
ATOM 800 C C . ALA A 1 105 ? -0.245 -2.696 -23.024 1.00 76.94 105 ALA A C 1
ATOM 802 O O . ALA A 1 105 ? -1.128 -3.153 -23.755 1.00 76.94 105 ALA A O 1
ATOM 803 N N . GLY A 1 106 ? -0.511 -2.247 -21.794 1.00 77.69 106 GLY A N 1
ATOM 804 C CA . GLY A 1 106 ? -1.830 -2.219 -21.171 1.00 77.69 106 GLY A CA 1
ATOM 805 C C . GLY A 1 106 ? -2.080 -3.353 -20.167 1.00 77.69 106 GLY A C 1
ATOM 806 O O . GLY A 1 106 ? -1.177 -4.111 -19.812 1.00 77.69 106 GLY A O 1
ATOM 807 N N . PRO A 1 107 ? -3.314 -3.467 -19.642 1.00 85.06 107 PRO A N 1
ATOM 808 C CA . PRO A 1 107 ? -3.643 -4.457 -18.622 1.00 85.06 107 PRO A CA 1
ATOM 809 C C . PRO A 1 107 ? -3.655 -5.881 -19.190 1.00 85.06 107 PRO A C 1
ATOM 811 O O . PRO A 1 107 ? -4.395 -6.180 -20.128 1.00 85.06 107 PRO A O 1
ATOM 814 N N . ARG A 1 108 ? -2.905 -6.794 -18.571 1.00 90.94 108 ARG A N 1
ATOM 815 C CA . ARG A 1 108 ? -2.878 -8.221 -18.929 1.00 90.94 108 ARG A CA 1
ATOM 816 C C . ARG A 1 108 ? -2.846 -9.118 -17.700 1.00 90.94 108 ARG A C 1
ATOM 818 O O . ARG A 1 108 ? -2.404 -8.721 -16.623 1.00 90.94 108 ARG A O 1
ATOM 825 N N . ARG A 1 109 ? -3.307 -10.358 -17.855 1.00 90.38 109 ARG A N 1
ATOM 826 C CA . ARG A 1 109 ? -3.235 -11.373 -16.797 1.00 90.38 109 ARG A CA 1
ATOM 827 C C . ARG A 1 109 ? -1.939 -12.165 -16.916 1.00 90.38 109 ARG A C 1
ATOM 829 O O . ARG A 1 109 ? -1.717 -12.812 -17.933 1.00 90.38 109 ARG A O 1
ATOM 836 N N . ASP A 1 110 ? -1.139 -12.165 -15.857 1.00 92.19 110 ASP A N 1
ATOM 837 C CA . ASP A 1 110 ? 0.104 -12.932 -15.778 1.00 92.19 110 ASP A CA 1
ATOM 838 C C . ASP A 1 110 ? 0.379 -13.374 -14.342 1.00 92.19 110 ASP A C 1
ATOM 840 O O . ASP A 1 110 ? 0.779 -12.582 -13.488 1.00 92.19 110 ASP A O 1
ATOM 844 N N . LYS A 1 111 ? 0.158 -14.666 -14.093 1.00 93.69 111 LYS A N 1
ATOM 845 C CA . LYS A 1 111 ? 0.303 -15.280 -12.770 1.00 93.69 111 LYS A CA 1
ATOM 846 C C . LYS A 1 111 ? 1.752 -15.427 -12.317 1.00 93.69 111 LYS A C 1
ATOM 848 O O . LYS A 1 111 ? 1.962 -15.694 -11.144 1.00 93.69 111 LYS A O 1
ATOM 853 N N . SER A 1 112 ? 2.725 -15.293 -13.221 1.00 92.12 112 SER A N 1
ATOM 854 C CA . SER A 1 112 ? 4.144 -15.329 -12.846 1.00 92.12 112 SER A CA 1
ATOM 855 C C . SER A 1 112 ? 4.614 -14.018 -12.215 1.00 92.12 112 SER A C 1
ATOM 857 O O . SER A 1 112 ? 5.620 -13.997 -11.514 1.00 92.12 112 SER A O 1
ATOM 859 N N . ILE A 1 113 ? 3.875 -12.931 -12.462 1.00 92.19 113 ILE A N 1
ATOM 860 C CA . ILE A 1 113 ? 4.128 -11.610 -11.889 1.00 92.19 113 ILE A CA 1
ATOM 861 C C . ILE A 1 113 ? 3.142 -11.335 -10.754 1.00 92.19 113 ILE A C 1
ATOM 863 O O . ILE A 1 113 ? 3.533 -10.830 -9.705 1.00 92.19 113 ILE A O 1
ATOM 867 N N . ARG A 1 114 ? 1.851 -11.626 -10.951 1.00 94.31 114 ARG A N 1
ATOM 868 C CA . ARG A 1 114 ? 0.807 -11.360 -9.960 1.00 94.31 114 ARG A CA 1
ATOM 869 C C . ARG A 1 114 ? -0.251 -12.449 -9.977 1.00 94.31 114 ARG A C 1
ATOM 871 O O . ARG A 1 114 ? -1.062 -12.528 -10.901 1.00 94.31 114 ARG A O 1
ATOM 878 N N . ASP A 1 115 ? -0.303 -13.225 -8.902 1.00 96.12 115 ASP A N 1
ATOM 879 C CA . ASP A 1 115 ? -1.376 -14.184 -8.659 1.00 96.12 115 ASP A CA 1
ATOM 880 C C . ASP A 1 115 ? -2.179 -13.767 -7.428 1.00 96.12 115 ASP A C 1
ATOM 882 O O . ASP A 1 115 ? -1.841 -14.069 -6.284 1.00 96.12 115 ASP A O 1
ATOM 886 N N . SER A 1 116 ? -3.229 -12.991 -7.678 1.00 94.69 116 SER A N 1
ATOM 887 C CA . SER A 1 116 ? -4.158 -12.529 -6.656 1.00 94.69 116 SER A CA 1
ATOM 888 C C . SER A 1 116 ? -5.504 -12.186 -7.255 1.00 94.69 116 SER A C 1
ATOM 890 O O . SER A 1 116 ? -5.657 -12.043 -8.469 1.00 94.69 116 SER A O 1
ATOM 892 N N . GLU A 1 117 ? -6.480 -11.991 -6.389 1.00 94.75 117 GLU A N 1
ATOM 893 C CA . GLU A 1 117 ? -7.783 -11.453 -6.738 1.00 94.75 117 GLU A CA 1
ATOM 894 C C . GLU A 1 117 ? -7.893 -10.027 -6.204 1.00 94.75 117 GLU A C 1
ATOM 896 O O . GLU A 1 117 ? -7.309 -9.693 -5.176 1.00 94.75 117 GLU A O 1
ATOM 901 N N . VAL A 1 118 ? -8.637 -9.173 -6.895 1.00 93.44 118 VAL A N 1
ATOM 902 C CA . VAL A 1 118 ? -8.880 -7.783 -6.521 1.00 93.44 118 VAL A CA 1
ATOM 903 C C . VAL A 1 118 ? -10.374 -7.499 -6.531 1.00 93.44 118 VAL A C 1
ATOM 905 O O . VAL A 1 118 ? -11.101 -7.976 -7.404 1.00 93.44 118 VAL A O 1
ATOM 908 N N . ALA A 1 119 ? -10.826 -6.689 -5.580 1.00 91.69 119 ALA A N 1
ATOM 909 C CA . ALA A 1 119 ? -12.166 -6.126 -5.590 1.00 91.69 119 ALA A CA 1
ATOM 910 C C . ALA A 1 119 ? -12.133 -4.625 -5.299 1.00 91.69 119 ALA A C 1
ATOM 912 O O . ALA A 1 119 ? -11.372 -4.154 -4.448 1.00 91.69 119 ALA A O 1
ATOM 913 N N . LEU A 1 120 ? -12.976 -3.875 -6.010 1.00 90.88 120 LEU A N 1
ATOM 914 C CA . LEU A 1 120 ? -13.249 -2.476 -5.700 1.00 90.88 120 LEU A CA 1
ATOM 915 C C . LEU A 1 120 ? -14.191 -2.421 -4.499 1.00 90.88 120 LEU A C 1
ATOM 917 O O . LEU A 1 120 ? -15.285 -2.980 -4.550 1.00 90.88 120 LEU A O 1
ATOM 921 N N . VAL A 1 121 ? -13.793 -1.733 -3.434 1.00 89.44 121 VAL A N 1
ATOM 922 C CA . VAL A 1 121 ? -14.611 -1.681 -2.223 1.00 89.44 121 VAL A CA 1
ATOM 923 C C . VAL A 1 121 ? -15.797 -0.722 -2.440 1.00 89.44 121 VAL A C 1
ATOM 925 O O . VAL A 1 121 ? -15.602 0.411 -2.913 1.00 89.44 121 VAL A O 1
ATOM 928 N N . PRO A 1 122 ? -17.040 -1.137 -2.121 1.00 89.75 122 PRO A N 1
ATOM 929 C CA . PRO A 1 122 ? -18.185 -0.232 -2.097 1.00 89.75 122 PRO A CA 1
ATOM 930 C C . PRO A 1 122 ? -17.944 0.929 -1.128 1.00 89.75 122 PRO A C 1
ATOM 932 O O . PRO A 1 122 ? -17.491 0.723 -0.006 1.00 89.75 122 PRO A O 1
ATOM 935 N N . ARG A 1 123 ? -18.256 2.160 -1.543 1.00 88.19 123 ARG A N 1
ATOM 936 C CA . ARG A 1 123 ? -17.936 3.375 -0.777 1.00 88.19 123 ARG A CA 1
ATOM 937 C C . ARG A 1 123 ? -18.973 3.671 0.320 1.00 88.19 123 ARG A C 1
ATOM 939 O O . ARG A 1 123 ? -19.702 4.657 0.246 1.00 88.19 123 ARG A O 1
ATOM 946 N N . THR A 1 124 ? -19.061 2.784 1.310 1.00 88.00 124 THR A N 1
ATOM 947 C CA . THR A 1 124 ? -19.909 2.931 2.509 1.00 88.00 124 THR A CA 1
ATOM 948 C C . THR A 1 124 ? -19.346 3.971 3.486 1.00 88.00 124 THR A C 1
ATOM 950 O O . THR A 1 124 ? -18.206 4.414 3.339 1.00 88.00 124 THR A O 1
ATOM 953 N N . ASP A 1 125 ? -20.099 4.327 4.530 1.00 85.94 125 ASP A N 1
ATOM 954 C CA . ASP A 1 125 ? -19.638 5.257 5.577 1.00 85.94 125 ASP A CA 1
ATOM 955 C C . ASP A 1 125 ? -18.365 4.775 6.285 1.00 85.94 125 ASP A C 1
ATOM 957 O O . ASP A 1 125 ? -17.459 5.562 6.551 1.00 85.94 125 ASP A O 1
ATOM 961 N N . THR A 1 126 ? -18.232 3.465 6.517 1.00 84.56 126 THR A N 1
ATOM 962 C CA . THR A 1 126 ? -17.003 2.873 7.066 1.00 84.56 126 THR A CA 1
ATOM 963 C C . THR A 1 126 ? -15.808 3.111 6.147 1.00 84.56 126 THR A C 1
ATOM 965 O O . THR A 1 126 ? -14.736 3.496 6.610 1.00 84.56 126 THR A O 1
ATOM 968 N N . VAL A 1 127 ? -15.989 2.922 4.839 1.00 87.06 127 VAL A N 1
ATOM 969 C CA . VAL A 1 127 ? -14.939 3.161 3.841 1.00 87.06 127 VAL A CA 1
ATOM 970 C C . VAL A 1 127 ? -14.582 4.642 3.769 1.00 87.06 127 VAL A C 1
ATOM 972 O O . VAL A 1 127 ? -13.402 4.977 3.752 1.00 87.06 127 VAL A O 1
ATOM 975 N N . ARG A 1 128 ? -15.573 5.535 3.843 1.00 88.69 128 ARG A N 1
ATOM 976 C CA . ARG A 1 128 ? -15.358 6.988 3.925 1.00 88.69 128 ARG A CA 1
ATOM 977 C C . ARG A 1 128 ? -14.568 7.385 5.177 1.00 88.69 128 ARG A C 1
ATOM 979 O O . ARG A 1 128 ? -13.676 8.225 5.082 1.00 88.69 128 ARG A O 1
ATOM 986 N N . CYS A 1 129 ? -14.816 6.751 6.326 1.00 88.81 129 CYS A N 1
ATOM 987 C CA . CYS A 1 129 ? -13.993 6.947 7.525 1.00 88.81 129 CYS A CA 1
ATOM 988 C C . CYS A 1 129 ? -12.544 6.468 7.318 1.00 88.81 129 CYS A C 1
ATOM 990 O O . CYS A 1 129 ? -11.617 7.142 7.762 1.00 88.81 129 CYS A O 1
ATOM 992 N N . ILE A 1 130 ? -12.319 5.343 6.625 1.00 88.94 130 ILE A N 1
ATOM 993 C CA . ILE A 1 130 ? -10.961 4.872 6.292 1.00 88.94 130 ILE A CA 1
ATOM 994 C C . ILE A 1 130 ? -10.254 5.876 5.371 1.00 88.94 130 ILE A C 1
ATOM 996 O O . ILE A 1 130 ? -9.110 6.237 5.636 1.00 88.94 130 ILE A O 1
ATOM 1000 N N . GLU A 1 131 ? -10.936 6.373 4.336 1.00 91.00 131 GLU A N 1
ATOM 1001 C CA . GLU A 1 131 ? -10.421 7.420 3.441 1.00 91.00 131 GLU A CA 1
ATOM 1002 C C . GLU A 1 131 ? -10.047 8.691 4.228 1.00 91.00 131 GLU A C 1
ATOM 1004 O O . GLU A 1 131 ? -8.972 9.253 4.025 1.00 91.00 131 GLU A O 1
ATOM 1009 N N . ALA A 1 132 ? -10.900 9.132 5.159 1.00 87.12 132 ALA A N 1
ATOM 1010 C CA . ALA A 1 132 ? -10.650 10.310 5.989 1.00 87.12 132 ALA A CA 1
ATOM 1011 C C . ALA A 1 132 ? -9.435 10.132 6.917 1.00 87.12 132 ALA A C 1
ATOM 1013 O O . ALA A 1 132 ? -8.578 11.015 6.967 1.00 87.12 132 ALA A O 1
ATOM 1014 N N . ARG A 1 133 ? -9.315 8.977 7.585 1.00 88.50 133 ARG A N 1
ATOM 1015 C CA . ARG A 1 133 ? -8.144 8.636 8.415 1.00 88.50 133 ARG A CA 1
ATOM 1016 C C . ARG A 1 133 ? -6.863 8.548 7.598 1.00 88.50 133 ARG A C 1
ATOM 1018 O O . ARG A 1 133 ? -5.814 9.010 8.034 1.00 88.50 133 ARG A O 1
ATOM 1025 N N . ALA A 1 134 ? -6.942 7.978 6.396 1.00 89.31 134 ALA A N 1
ATOM 1026 C CA . ALA A 1 134 ? -5.800 7.925 5.498 1.00 89.31 134 ALA A CA 1
ATOM 1027 C C . ALA A 1 134 ? -5.327 9.335 5.133 1.00 89.31 134 ALA A C 1
ATOM 1029 O O . ALA A 1 134 ? -4.125 9.558 5.116 1.00 89.31 134 ALA A O 1
ATOM 1030 N N . ARG A 1 135 ? -6.228 10.300 4.889 1.00 85.88 135 ARG A N 1
ATOM 1031 C CA . ARG A 1 135 ? -5.844 11.703 4.633 1.00 85.88 135 ARG A CA 1
ATOM 1032 C C . ARG A 1 135 ? -5.233 12.387 5.857 1.00 85.88 135 ARG A C 1
ATOM 1034 O O . ARG A 1 135 ? -4.244 13.102 5.705 1.00 85.88 135 ARG A O 1
ATOM 1041 N N . SER A 1 136 ? -5.800 12.183 7.048 1.00 85.19 136 SER A N 1
ATOM 1042 C CA . SER A 1 136 ? -5.297 12.829 8.267 1.00 85.19 136 SER A CA 1
ATOM 1043 C C . SER A 1 136 ? -3.906 12.325 8.659 1.00 85.19 136 SER A C 1
ATOM 1045 O O . SER A 1 136 ? -3.066 13.128 9.059 1.00 85.19 136 SER A O 1
ATOM 1047 N N . LEU A 1 137 ? -3.618 11.034 8.451 1.00 84.94 137 LEU A N 1
ATOM 1048 C CA . LEU A 1 137 ? -2.320 10.419 8.761 1.00 84.94 137 LEU A CA 1
ATOM 1049 C C . LEU A 1 137 ? -1.129 11.107 8.065 1.00 84.94 137 LEU A C 1
ATOM 1051 O O . LEU A 1 137 ? -0.031 11.133 8.610 1.00 84.94 137 LEU A O 1
ATOM 1055 N N . GLN A 1 138 ? -1.343 11.668 6.874 1.00 83.06 138 GLN A N 1
ATOM 1056 C CA . GLN A 1 138 ? -0.308 12.254 5.999 1.00 83.06 138 GLN A CA 1
ATOM 1057 C C . GLN A 1 138 ? -0.292 13.794 6.025 1.00 83.06 138 GLN A C 1
ATOM 1059 O O . GLN A 1 138 ? 0.375 14.423 5.204 1.00 83.06 138 GLN A O 1
ATOM 1064 N N . GLY A 1 139 ? -1.003 14.413 6.976 1.00 77.81 139 GLY A N 1
ATOM 1065 C CA . GLY A 1 139 ? -0.848 15.837 7.290 1.00 77.81 139 GLY A CA 1
ATOM 1066 C C . GLY A 1 139 ? -1.576 16.829 6.373 1.00 77.81 139 GLY A C 1
ATOM 1067 O O . GLY A 1 139 ? -1.112 17.955 6.249 1.00 77.81 139 GLY A O 1
ATOM 1068 N N . TRP A 1 140 ? -2.703 16.447 5.752 1.00 71.62 140 TRP A N 1
ATOM 1069 C CA . TRP A 1 140 ? -3.600 17.340 4.980 1.00 71.62 140 TRP A CA 1
ATOM 1070 C C . TRP A 1 140 ? -2.927 18.197 3.889 1.00 71.62 140 TRP A C 1
ATOM 1072 O O . TRP A 1 140 ? -3.008 19.422 3.896 1.00 71.62 140 TRP A O 1
ATOM 1082 N N . ARG A 1 141 ? -2.297 17.556 2.903 1.00 75.75 141 ARG A N 1
ATOM 1083 C CA . ARG A 1 141 ? -1.782 18.245 1.704 1.00 75.75 141 ARG A CA 1
ATOM 1084 C C . ARG A 1 141 ? -2.920 18.828 0.853 1.00 75.75 141 ARG A C 1
ATOM 1086 O O . ARG A 1 141 ? -3.928 18.156 0.640 1.00 75.75 141 ARG A O 1
ATOM 1093 N N . ASP A 1 142 ? -2.718 20.032 0.309 1.00 72.38 142 ASP A N 1
ATOM 1094 C CA . ASP A 1 142 ? -3.731 20.776 -0.466 1.00 72.38 142 ASP A CA 1
ATOM 1095 C C . ASP A 1 142 ? -4.225 20.040 -1.723 1.00 72.38 142 ASP A C 1
ATOM 1097 O O . ASP A 1 142 ? -5.386 20.174 -2.121 1.00 72.38 142 ASP A O 1
ATOM 1101 N N . GLU A 1 143 ? -3.343 19.269 -2.361 1.00 84.62 143 GLU A N 1
ATOM 1102 C CA . GLU A 1 143 ? -3.611 18.564 -3.617 1.00 84.62 143 GLU A CA 1
ATOM 1103 C C . GLU A 1 143 ? -3.339 17.064 -3.488 1.00 84.62 143 GLU A C 1
ATOM 1105 O O . GLU A 1 143 ? -2.552 16.497 -4.248 1.00 84.62 143 GLU A O 1
ATOM 1110 N N . THR A 1 144 ? -4.003 16.431 -2.517 1.00 86.25 144 THR A N 1
ATOM 1111 C CA . THR A 1 144 ? -3.982 14.977 -2.321 1.00 86.25 144 THR A CA 1
ATOM 1112 C C . THR A 1 144 ? -5.395 14.405 -2.238 1.00 86.25 144 THR A C 1
ATOM 1114 O O . THR A 1 144 ? -6.234 14.841 -1.451 1.00 86.25 144 THR A O 1
ATOM 1117 N N . TRP A 1 145 ? -5.636 13.354 -3.014 1.00 91.56 145 TRP A N 1
ATOM 1118 C CA . TRP A 1 145 ? -6.874 12.587 -3.056 1.00 91.56 145 TRP A CA 1
ATOM 1119 C C . TRP A 1 145 ? -6.581 11.118 -2.770 1.00 91.56 145 TRP A C 1
ATOM 1121 O O . TRP A 1 145 ? -5.510 10.613 -3.086 1.00 91.56 145 TRP A O 1
ATOM 1131 N N . ILE A 1 146 ? -7.546 10.413 -2.188 1.00 93.25 146 ILE A N 1
ATOM 1132 C CA . ILE A 1 146 ? -7.444 8.966 -1.984 1.00 93.25 146 ILE A CA 1
ATOM 1133 C C . ILE A 1 146 ? -8.046 8.287 -3.213 1.00 93.25 146 ILE A C 1
ATOM 1135 O O . ILE A 1 146 ? -9.152 8.635 -3.623 1.00 93.25 146 ILE A O 1
ATOM 1139 N N . GLU A 1 147 ? -7.333 7.354 -3.838 1.00 95.06 147 GLU A N 1
ATOM 1140 C CA . GLU A 1 147 ? -7.920 6.496 -4.870 1.00 95.06 147 GLU A CA 1
ATOM 1141 C C . GLU A 1 147 ? -9.005 5.603 -4.257 1.00 95.06 147 GLU A C 1
ATOM 1143 O O . GLU A 1 147 ? -8.978 5.282 -3.068 1.00 95.06 147 GLU A O 1
ATOM 1148 N N . ARG A 1 148 ? -9.976 5.168 -5.063 1.00 94.00 148 ARG A N 1
ATOM 1149 C CA . ARG A 1 148 ? -11.006 4.231 -4.604 1.00 94.00 148 ARG A CA 1
ATOM 1150 C C . ARG A 1 148 ? -10.346 2.983 -4.019 1.00 94.00 148 ARG A C 1
ATOM 1152 O O . ARG A 1 148 ? -9.548 2.330 -4.693 1.00 94.00 148 ARG A O 1
ATOM 1159 N N . LEU A 1 149 ? -10.725 2.649 -2.785 1.00 93.62 149 LEU A N 1
ATOM 1160 C CA . LEU A 1 149 ? -10.101 1.558 -2.047 1.00 93.62 149 LEU A CA 1
ATOM 1161 C C . LEU A 1 149 ? -10.260 0.227 -2.779 1.00 93.62 149 LEU A C 1
ATOM 1163 O O . LEU A 1 149 ? -11.335 -0.103 -3.298 1.00 93.62 149 LEU A O 1
ATOM 1167 N N . ARG A 1 150 ? -9.187 -0.563 -2.778 1.00 91.94 150 ARG A N 1
ATOM 1168 C CA . ARG A 1 150 ? -9.180 -1.909 -3.347 1.00 91.94 150 ARG A CA 1
ATOM 1169 C C . ARG A 1 150 ? -8.699 -2.893 -2.306 1.00 91.94 150 ARG A C 1
ATOM 1171 O O . ARG A 1 150 ? -7.656 -2.676 -1.690 1.00 91.94 150 ARG A O 1
ATOM 1178 N N . VAL A 1 151 ? -9.407 -4.007 -2.186 1.00 93.19 151 VAL A N 1
ATOM 1179 C CA . VAL A 1 151 ? -8.929 -5.174 -1.440 1.00 93.19 151 VAL A CA 1
ATOM 1180 C C . VAL A 1 151 ? -8.283 -6.164 -2.397 1.00 93.19 151 VAL A C 1
ATOM 1182 O O . VAL A 1 151 ? -8.723 -6.306 -3.539 1.00 93.19 151 VAL A O 1
ATOM 1185 N N . GLN A 1 152 ? -7.219 -6.820 -1.951 1.00 94.12 152 GLN A N 1
ATOM 1186 C CA . GLN A 1 152 ? -6.540 -7.884 -2.676 1.00 94.12 152 GLN A CA 1
ATOM 1187 C C . GLN A 1 152 ? -6.541 -9.144 -1.827 1.00 94.12 152 GLN A C 1
ATOM 1189 O O . GLN A 1 152 ? -6.206 -9.091 -0.644 1.00 94.12 152 GLN A O 1
ATOM 1194 N N . ARG A 1 153 ? -6.885 -10.272 -2.440 1.00 94.62 153 ARG A N 1
ATOM 1195 C CA . ARG A 1 153 ? -6.892 -11.583 -1.800 1.00 94.62 153 ARG A CA 1
ATOM 1196 C C . ARG A 1 153 ? -5.853 -12.481 -2.454 1.00 94.62 153 ARG A C 1
ATOM 1198 O O . ARG A 1 153 ? -5.823 -12.619 -3.676 1.00 94.62 153 ARG A O 1
ATOM 1205 N N . TYR A 1 154 ? -5.003 -13.071 -1.628 1.00 96.56 154 TYR A N 1
ATOM 1206 C CA . TYR A 1 154 ? -3.944 -13.984 -2.032 1.00 96.56 154 TYR A CA 1
ATOM 1207 C C . TYR A 1 154 ? -4.198 -15.329 -1.356 1.00 96.56 154 TYR A C 1
ATOM 1209 O O . TYR A 1 154 ? -4.253 -15.404 -0.128 1.00 96.56 154 TYR A O 1
ATOM 1217 N N . HIS A 1 155 ? -4.371 -16.370 -2.163 1.00 96.12 155 HIS A N 1
ATOM 1218 C CA . HIS A 1 155 ? -4.410 -17.760 -1.700 1.00 96.12 155 HIS A CA 1
ATOM 1219 C C . HIS A 1 155 ? -2.994 -18.327 -1.652 1.00 96.12 155 HIS A C 1
ATOM 1221 O O . HIS A 1 155 ? -2.048 -17.644 -2.036 1.00 96.12 155 HIS A O 1
ATOM 1227 N N . VAL A 1 156 ? -2.845 -19.580 -1.226 1.00 97.19 156 VAL A N 1
ATOM 1228 C CA . VAL A 1 156 ? -1.561 -20.299 -1.247 1.00 97.19 156 VAL A CA 1
ATOM 1229 C C . VAL A 1 156 ? -0.886 -20.190 -2.625 1.00 97.19 156 VAL A C 1
ATOM 1231 O O . VAL A 1 156 ? -1.515 -20.426 -3.655 1.00 97.19 156 VAL A O 1
ATOM 1234 N N . GLY A 1 157 ? 0.391 -19.798 -2.639 1.00 96.75 157 GLY A N 1
ATOM 1235 C CA . GLY A 1 157 ? 1.190 -19.495 -3.835 1.00 96.75 157 GLY A CA 1
ATOM 1236 C C . GLY A 1 157 ? 0.952 -18.102 -4.437 1.00 96.75 157 GLY A C 1
ATOM 1237 O O . GLY A 1 157 ? 1.750 -17.634 -5.252 1.00 96.75 157 GLY A O 1
ATOM 1238 N N . GLY A 1 158 ? -0.112 -17.416 -4.021 1.00 97.44 158 GLY A N 1
ATOM 1239 C CA . GLY A 1 158 ? -0.451 -16.071 -4.461 1.00 97.44 158 GLY A CA 1
ATOM 1240 C C . GLY A 1 158 ? 0.595 -15.050 -4.028 1.00 97.44 158 GLY A C 1
ATOM 1241 O O . GLY A 1 158 ? 1.041 -15.057 -2.881 1.00 97.44 158 GLY A O 1
ATOM 1242 N N . HIS A 1 159 ? 0.974 -14.169 -4.949 1.00 97.88 159 HIS A N 1
ATOM 1243 C CA . HIS A 1 159 ? 2.053 -13.197 -4.782 1.00 97.88 159 HIS A CA 1
ATOM 1244 C C . HIS A 1 159 ? 1.836 -11.974 -5.682 1.00 97.88 159 HIS A C 1
ATOM 1246 O O . HIS A 1 159 ? 0.979 -11.969 -6.573 1.00 97.88 159 HIS A O 1
ATOM 1252 N N . TYR A 1 160 ? 2.636 -10.934 -5.459 1.00 97.44 160 TYR A N 1
ATOM 1253 C CA . TYR A 1 160 ? 2.834 -9.855 -6.418 1.00 97.44 160 TYR A CA 1
ATOM 1254 C C . TYR A 1 160 ? 4.319 -9.505 -6.443 1.00 97.44 160 TYR A C 1
ATOM 1256 O O . TYR A 1 160 ? 4.872 -9.085 -5.428 1.00 97.44 160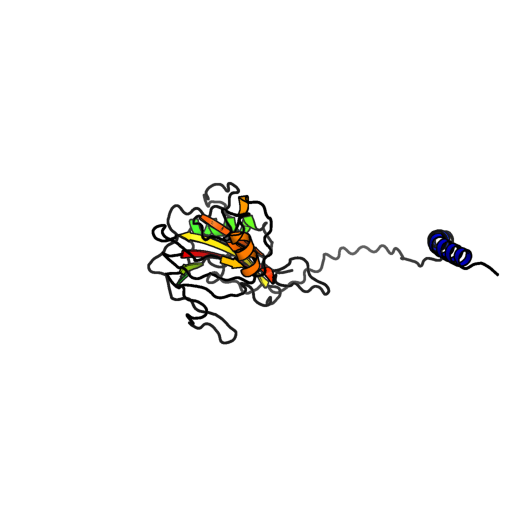 TYR A O 1
ATOM 1264 N N . GLY A 1 161 ? 4.952 -9.741 -7.589 1.00 96.19 161 GLY A N 1
ATOM 1265 C CA . GLY A 1 161 ? 6.363 -9.487 -7.821 1.00 96.19 161 GLY A CA 1
ATOM 1266 C C . GLY A 1 161 ? 6.743 -8.032 -7.584 1.00 96.19 161 GLY A C 1
ATOM 1267 O O . GLY A 1 161 ? 5.895 -7.156 -7.407 1.00 96.19 161 GLY A O 1
ATOM 1268 N N . HIS A 1 162 ? 8.047 -7.794 -7.567 1.00 95.88 162 HIS A N 1
ATOM 1269 C CA . HIS A 1 162 ? 8.580 -6.490 -7.236 1.00 95.88 162 HIS A CA 1
ATOM 1270 C C . HIS A 1 162 ? 8.110 -5.402 -8.214 1.00 95.88 162 HIS A C 1
ATOM 1272 O O . HIS A 1 162 ? 8.160 -5.592 -9.431 1.00 95.88 162 HIS A O 1
ATOM 1278 N N . HIS A 1 163 ? 7.634 -4.284 -7.671 1.00 95.38 163 HIS A N 1
ATOM 1279 C CA . HIS A 1 163 ? 7.111 -3.151 -8.428 1.00 95.38 163 HIS A CA 1
ATOM 1280 C C . HIS A 1 163 ? 7.230 -1.839 -7.635 1.00 95.38 163 HIS A C 1
ATOM 1282 O O . HIS A 1 163 ? 7.486 -1.827 -6.428 1.00 95.38 163 HIS A O 1
ATOM 1288 N N . PHE A 1 164 ? 7.015 -0.724 -8.335 1.00 95.06 164 PHE A N 1
ATOM 1289 C CA . PHE A 1 164 ? 6.698 0.561 -7.726 1.00 95.06 164 PHE A CA 1
ATOM 1290 C C . PHE A 1 164 ? 5.192 0.790 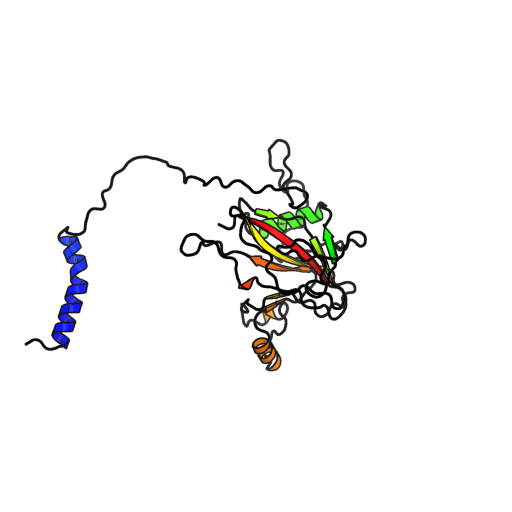-7.805 1.00 95.06 164 PHE A C 1
ATOM 1292 O O . PHE A 1 164 ? 4.541 0.420 -8.783 1.00 95.06 164 PHE A O 1
ATOM 1299 N N . ASP A 1 165 ? 4.641 1.447 -6.789 1.00 94.06 165 ASP A N 1
ATOM 1300 C CA . ASP A 1 165 ? 3.255 1.918 -6.835 1.00 94.06 165 ASP A CA 1
ATOM 1301 C C . ASP A 1 165 ? 3.094 3.188 -7.669 1.00 94.06 165 ASP A C 1
ATOM 1303 O O . ASP A 1 165 ? 1.977 3.545 -8.048 1.00 94.06 165 ASP A O 1
ATOM 1307 N N . TRP A 1 166 ? 4.200 3.872 -7.940 1.00 89.88 166 TRP A N 1
ATOM 1308 C CA . TRP A 1 166 ? 4.261 5.100 -8.704 1.00 89.88 166 TRP A CA 1
ATOM 1309 C C . TRP A 1 166 ? 4.828 4.857 -10.102 1.00 89.88 166 TRP A C 1
ATOM 1311 O O . TRP A 1 166 ? 5.543 3.896 -10.370 1.00 89.88 166 TRP A O 1
ATOM 1321 N N . MET A 1 167 ? 4.489 5.774 -10.997 1.00 85.62 167 MET A N 1
ATOM 1322 C CA . MET A 1 167 ? 5.092 5.920 -12.318 1.00 85.62 167 MET A CA 1
ATOM 1323 C C . MET A 1 167 ? 5.629 7.347 -12.428 1.00 85.62 167 MET A C 1
ATOM 1325 O O . MET A 1 167 ? 5.430 8.154 -11.513 1.00 85.62 167 MET A O 1
ATOM 1329 N N . GLU A 1 168 ? 6.267 7.681 -13.548 1.00 84.81 168 GLU A N 1
ATOM 1330 C CA . GLU A 1 168 ? 6.676 9.060 -13.814 1.00 84.81 168 GLU A CA 1
ATOM 1331 C C . GLU A 1 168 ? 5.496 10.036 -13.626 1.00 84.81 168 GLU A C 1
ATOM 1333 O O . GLU A 1 168 ? 4.413 9.811 -14.187 1.00 84.81 168 GLU A O 1
ATOM 1338 N N . PRO A 1 169 ? 5.674 11.113 -12.836 1.00 86.56 169 PRO A N 1
ATOM 1339 C CA . PRO A 1 169 ? 4.611 12.075 -12.595 1.00 86.56 169 PRO A CA 1
ATOM 1340 C C . PRO A 1 169 ? 4.095 12.688 -13.893 1.00 86.56 169 PRO A C 1
ATOM 1342 O O . PRO A 1 169 ? 4.851 13.240 -14.694 1.00 86.56 169 PRO A O 1
ATOM 1345 N N . ARG A 1 170 ? 2.775 12.663 -14.081 1.00 85.25 170 ARG A N 1
ATOM 1346 C CA . ARG A 1 170 ? 2.119 13.315 -15.218 1.00 85.25 170 ARG A CA 1
ATOM 1347 C C . ARG A 1 170 ? 1.618 14.676 -14.777 1.00 85.25 170 ARG A C 1
ATOM 1349 O O . ARG A 1 170 ? 0.794 14.774 -13.874 1.00 85.25 170 ARG A O 1
ATOM 1356 N N . MET A 1 171 ? 2.122 15.732 -15.414 1.00 86.00 171 MET A N 1
ATOM 1357 C CA . MET A 1 171 ? 1.792 17.122 -15.064 1.00 86.00 171 MET A CA 1
ATOM 1358 C C . MET A 1 171 ? 2.064 17.467 -13.586 1.00 86.00 171 MET A C 1
ATOM 1360 O O . MET A 1 171 ? 1.389 18.326 -13.029 1.00 86.00 171 MET A O 1
ATOM 1364 N N . GLY A 1 172 ? 3.037 16.798 -12.955 1.00 86.25 172 GLY A N 1
ATOM 1365 C CA . GLY A 1 172 ? 3.359 16.977 -11.533 1.00 86.25 172 GLY A CA 1
ATOM 1366 C C . GLY A 1 172 ? 2.511 16.142 -10.567 1.00 86.25 172 GLY A C 1
ATOM 1367 O O . GLY A 1 172 ? 2.631 16.325 -9.361 1.00 86.25 172 GLY A O 1
ATOM 1368 N N . TYR A 1 173 ? 1.681 15.216 -11.061 1.00 89.31 173 TYR A N 1
ATOM 1369 C CA . TYR A 1 173 ? 0.833 14.362 -10.226 1.00 89.31 173 TYR A CA 1
ATOM 1370 C C . TYR A 1 173 ? 1.181 12.877 -10.378 1.00 89.31 173 TYR A C 1
ATOM 1372 O O . TYR A 1 173 ? 1.424 12.390 -11.485 1.00 89.31 173 TYR A O 1
ATOM 1380 N N . ALA A 1 174 ? 1.181 12.157 -9.258 1.00 92.00 174 ALA A N 1
ATOM 1381 C CA . ALA A 1 174 ? 1.369 10.709 -9.183 1.00 92.00 174 ALA A CA 1
ATOM 1382 C C . ALA A 1 174 ? 0.789 10.160 -7.868 1.00 92.00 174 ALA A C 1
ATOM 1384 O O . ALA A 1 174 ? 0.241 10.899 -7.051 1.00 92.00 174 ALA A O 1
ATOM 1385 N N . ARG A 1 175 ? 0.928 8.852 -7.634 1.00 93.69 175 ARG A N 1
ATOM 1386 C CA . ARG A 1 175 ? 0.680 8.254 -6.315 1.00 93.69 175 ARG A CA 1
ATOM 1387 C C . ARG A 1 175 ? 1.781 8.674 -5.351 1.00 93.69 175 ARG A C 1
ATOM 1389 O O . ARG A 1 175 ? 2.850 8.079 -5.356 1.00 93.69 175 ARG A O 1
ATOM 1396 N N . VAL A 1 176 ? 1.530 9.700 -4.546 1.00 91.44 176 VAL A N 1
ATOM 1397 C CA . VAL A 1 176 ? 2.507 10.310 -3.629 1.00 91.44 176 VAL A CA 1
ATOM 1398 C C . VAL A 1 176 ? 2.811 9.451 -2.407 1.00 91.44 176 VAL A C 1
ATOM 1400 O O . VAL A 1 176 ? 3.904 9.539 -1.852 1.00 91.44 176 VAL A O 1
ATOM 1403 N N . SER A 1 177 ? 1.870 8.605 -1.996 1.00 92.88 177 SER A N 1
ATOM 1404 C CA . SER A 1 177 ? 2.039 7.690 -0.870 1.00 92.88 177 SER A CA 1
ATOM 1405 C C . SER A 1 177 ? 1.128 6.475 -1.003 1.00 92.88 177 SER A C 1
ATOM 1407 O O . SER A 1 177 ? 0.143 6.489 -1.754 1.00 92.88 177 SER A O 1
ATOM 1409 N N . SER A 1 178 ? 1.454 5.441 -0.239 1.00 95.62 178 SER A N 1
ATOM 1410 C CA . SER A 1 178 ? 0.719 4.185 -0.200 1.00 95.62 178 SER A CA 1
ATOM 1411 C C . SER A 1 178 ? 0.556 3.709 1.242 1.00 95.62 178 SER A C 1
ATOM 1413 O O . SER A 1 178 ? 1.441 3.882 2.082 1.00 95.62 178 SER A O 1
ATOM 1415 N N . ILE A 1 179 ? -0.586 3.083 1.526 1.00 95.62 179 ILE A N 1
ATOM 1416 C CA . ILE A 1 179 ? -0.829 2.319 2.751 1.00 95.62 179 ILE A CA 1
ATOM 1417 C C . ILE A 1 179 ? -1.265 0.915 2.345 1.00 95.62 179 ILE A C 1
ATOM 1419 O O . ILE A 1 179 ? -2.250 0.754 1.621 1.00 95.62 179 ILE A O 1
ATOM 1423 N N . MET A 1 180 ? -0.574 -0.091 2.872 1.00 95.81 180 MET A N 1
ATOM 1424 C CA . MET A 1 180 ? -1.000 -1.486 2.820 1.00 95.81 180 MET A CA 1
ATOM 1425 C C . MET A 1 180 ? -1.471 -1.901 4.209 1.00 95.81 180 MET A C 1
ATOM 1427 O O . MET A 1 180 ? -0.657 -2.062 5.119 1.00 95.81 180 MET A O 1
ATOM 1431 N N . ALA A 1 181 ? -2.783 -2.065 4.376 1.00 95.00 181 ALA A N 1
ATOM 1432 C CA . ALA A 1 181 ? -3.380 -2.571 5.609 1.00 95.00 181 ALA A CA 1
ATOM 1433 C C . ALA A 1 181 ? -3.772 -4.043 5.451 1.00 95.00 181 ALA A C 1
ATOM 1435 O O . ALA A 1 181 ? -4.363 -4.425 4.445 1.00 95.00 181 ALA A O 1
ATOM 1436 N N . TRP A 1 182 ? -3.492 -4.880 6.447 1.00 93.94 182 TRP A N 1
ATOM 1437 C CA . TRP A 1 182 ? -3.933 -6.278 6.436 1.00 93.94 182 TRP A CA 1
ATOM 1438 C C . TRP A 1 182 ? -5.261 -6.393 7.171 1.00 93.94 182 TRP A C 1
ATOM 1440 O O . TRP A 1 182 ? -5.352 -6.084 8.356 1.00 93.94 182 TRP A O 1
ATOM 1450 N N . VAL A 1 183 ? -6.307 -6.800 6.458 1.00 92.00 183 VAL A N 1
ATOM 1451 C CA . VAL A 1 183 ? -7.700 -6.714 6.936 1.00 92.00 183 VAL A CA 1
ATOM 1452 C C . VAL A 1 183 ? -8.367 -8.077 7.109 1.00 92.00 183 VAL A C 1
ATOM 1454 O O . VAL A 1 183 ? -9.504 -8.143 7.568 1.00 92.00 183 VAL A O 1
ATOM 1457 N N . GLY A 1 184 ? -7.671 -9.162 6.769 1.00 89.00 184 GLY A N 1
ATOM 1458 C CA . GLY A 1 184 ? -8.135 -10.522 7.012 1.00 89.00 184 GLY A CA 1
ATOM 1459 C C . GLY A 1 184 ? -7.080 -11.567 6.668 1.00 89.00 184 GLY A C 1
ATOM 1460 O O . GLY A 1 184 ? -6.220 -11.339 5.815 1.00 89.00 184 GLY A O 1
ATOM 1461 N N . ASP A 1 185 ? -7.172 -12.714 7.330 1.00 88.38 185 ASP A N 1
ATOM 1462 C CA . ASP A 1 185 ? -6.266 -13.856 7.191 1.00 88.38 185 ASP A CA 1
ATOM 1463 C C . ASP A 1 185 ? -7.007 -15.198 6.982 1.00 88.38 185 ASP A C 1
ATOM 1465 O O . ASP A 1 185 ? -6.443 -16.282 7.142 1.00 88.38 185 ASP A O 1
ATOM 1469 N N . GLY A 1 186 ? -8.290 -15.127 6.612 1.00 82.88 186 GLY A N 1
ATOM 1470 C CA . GLY A 1 186 ? -9.159 -16.291 6.466 1.00 82.88 186 GLY A CA 1
ATOM 1471 C C . GLY A 1 186 ? -9.571 -16.859 7.823 1.00 82.88 186 GLY A C 1
ATOM 1472 O O . GLY A 1 186 ? -10.429 -16.294 8.496 1.00 82.88 186 GLY A O 1
ATOM 1473 N N . ASP A 1 187 ? -8.984 -17.992 8.196 1.00 86.12 187 ASP A N 1
ATOM 1474 C CA . ASP A 1 187 ? -9.251 -18.743 9.429 1.00 86.12 187 ASP A CA 1
ATOM 1475 C C . ASP A 1 187 ? -8.192 -18.510 10.525 1.00 86.12 187 ASP A C 1
ATOM 1477 O O . ASP A 1 187 ? -8.131 -19.260 11.500 1.00 86.12 187 ASP A O 1
ATOM 1481 N N . GLY A 1 188 ? -7.335 -17.496 10.369 1.00 87.38 188 GLY A N 1
ATOM 1482 C CA . GLY A 1 188 ? -6.234 -17.226 11.296 1.00 87.38 188 GLY A CA 1
ATOM 1483 C C . GLY A 1 188 ? -4.985 -18.082 11.069 1.00 87.38 188 GLY A C 1
ATOM 1484 O O . GLY A 1 188 ? -4.062 -18.043 11.883 1.00 87.38 188 GLY A O 1
ATOM 1485 N N . SER A 1 189 ? -4.922 -18.874 9.990 1.00 91.31 189 SER A N 1
ATOM 1486 C CA . SER A 1 189 ? -3.805 -19.798 9.725 1.00 91.31 189 SER A CA 1
ATOM 1487 C C . SER A 1 189 ? -2.691 -19.240 8.827 1.00 91.31 189 SER A C 1
ATOM 1489 O O . SER A 1 189 ? -1.783 -20.001 8.459 1.00 91.31 189 SER A O 1
ATOM 1491 N N . LEU A 1 190 ? -2.750 -17.945 8.482 1.00 94.94 190 LEU A N 1
ATOM 1492 C CA . LEU A 1 190 ? -1.859 -17.291 7.519 1.00 94.94 190 LEU A CA 1
ATOM 1493 C C . LEU A 1 190 ? -0.372 -17.469 7.867 1.00 94.94 190 LEU A C 1
ATOM 1495 O O . LEU A 1 190 ? 0.089 -17.089 8.944 1.00 94.94 190 LEU A O 1
ATOM 1499 N N . VAL A 1 191 ? 0.389 -17.998 6.906 1.00 95.19 191 VAL A N 1
ATOM 1500 C CA . VAL A 1 191 ? 1.860 -18.061 6.916 1.00 95.19 191 VAL A CA 1
ATOM 1501 C C . VAL A 1 191 ? 2.406 -17.607 5.567 1.00 95.19 191 VAL A C 1
ATOM 1503 O O . VAL A 1 191 ? 1.788 -17.834 4.524 1.00 95.19 191 VAL A O 1
ATOM 1506 N N . GLY A 1 192 ? 3.573 -16.964 5.588 1.00 95.69 192 GLY A N 1
ATOM 1507 C CA . GLY A 1 192 ? 4.138 -16.284 4.426 1.00 95.69 192 GLY A CA 1
ATOM 1508 C C . GLY A 1 192 ? 3.422 -14.958 4.173 1.00 95.69 192 GLY A C 1
ATOM 1509 O O . GLY A 1 192 ? 2.918 -14.322 5.099 1.00 95.69 192 GLY A O 1
ATOM 1510 N N . GLY A 1 193 ? 3.379 -14.512 2.920 1.00 96.06 193 GLY A N 1
ATOM 1511 C CA . GLY A 1 193 ? 2.594 -13.335 2.549 1.00 96.06 193 GLY A CA 1
ATOM 1512 C C . GLY A 1 193 ? 3.152 -12.005 3.064 1.00 96.06 193 GLY A C 1
ATOM 1513 O O . GLY A 1 193 ? 2.410 -11.023 3.109 1.00 96.06 193 GLY A O 1
ATOM 1514 N N . GLY A 1 194 ? 4.417 -11.939 3.483 1.00 96.06 194 GLY A N 1
ATOM 1515 C CA . GLY A 1 194 ? 5.053 -10.689 3.912 1.00 96.06 194 GLY A CA 1
ATOM 1516 C C . GLY A 1 194 ? 5.030 -9.607 2.828 1.00 96.06 194 GLY A C 1
ATOM 1517 O O . GLY A 1 194 ? 4.893 -9.907 1.641 1.00 96.06 194 GLY A O 1
ATOM 1518 N N . THR A 1 195 ? 5.132 -8.342 3.232 1.00 97.00 195 THR A N 1
ATOM 1519 C CA . THR A 1 195 ? 5.404 -7.241 2.294 1.00 97.00 195 THR A CA 1
ATOM 1520 C C . THR A 1 195 ? 6.882 -6.892 2.393 1.00 97.00 195 THR A C 1
ATOM 1522 O O . THR A 1 195 ? 7.335 -6.437 3.442 1.00 97.00 195 THR A O 1
ATOM 1525 N N . GLU A 1 196 ? 7.625 -7.153 1.326 1.00 95.62 196 GLU A N 1
ATOM 1526 C CA . GLU A 1 196 ? 9.076 -6.992 1.245 1.00 95.62 196 GLU A CA 1
ATOM 1527 C C . GLU A 1 196 ? 9.445 -5.659 0.593 1.00 95.62 196 GLU A C 1
ATOM 1529 O O . GLU A 1 196 ? 8.878 -5.303 -0.434 1.00 95.62 196 GLU A O 1
ATOM 1534 N N . PHE A 1 197 ? 10.419 -4.967 1.180 1.00 95.44 197 PHE A N 1
ATOM 1535 C CA . PHE A 1 197 ? 11.100 -3.791 0.651 1.00 95.44 197 PHE A CA 1
ATOM 1536 C C . PHE A 1 197 ? 12.612 -4.077 0.659 1.00 95.44 197 PHE A C 1
ATOM 1538 O O . PHE A 1 197 ? 13.271 -3.830 1.676 1.00 95.44 197 PHE A O 1
ATOM 1545 N N . PRO A 1 198 ? 13.190 -4.612 -0.431 1.00 93.06 198 PRO A N 1
ATOM 1546 C CA . PRO A 1 198 ? 14.575 -5.095 -0.434 1.00 93.06 198 PRO A CA 1
ATOM 1547 C C . PRO A 1 198 ? 15.613 -3.967 -0.329 1.00 93.06 198 PRO A C 1
ATOM 1549 O O . PRO A 1 198 ? 16.744 -4.189 0.099 1.00 93.06 198 PRO A O 1
ATOM 1552 N N . LEU A 1 199 ? 15.237 -2.744 -0.710 1.00 90.81 199 LEU A N 1
ATOM 1553 C CA . LEU A 1 199 ? 16.116 -1.572 -0.673 1.00 90.81 199 LEU A CA 1
ATOM 1554 C C . LEU A 1 199 ? 15.952 -0.746 0.611 1.00 90.81 199 LEU A C 1
ATOM 1556 O O . LEU A 1 199 ? 16.793 0.101 0.911 1.00 90.81 199 LEU A O 1
ATOM 1560 N N . LEU A 1 200 ? 14.898 -0.998 1.394 1.00 88.62 200 LEU A N 1
ATOM 1561 C CA . LEU A 1 200 ? 14.657 -0.273 2.633 1.00 88.62 200 LEU A CA 1
ATOM 1562 C C . LEU A 1 200 ? 15.624 -0.750 3.713 1.00 88.62 200 LEU A C 1
ATOM 1564 O O . LEU A 1 200 ? 15.517 -1.867 4.214 1.00 88.62 200 LEU A O 1
ATOM 1568 N N . GLN A 1 201 ? 16.540 0.119 4.129 1.00 81.88 201 GLN A N 1
ATOM 1569 C CA . GLN A 1 201 ? 17.388 -0.184 5.273 1.00 81.88 201 GLN A CA 1
ATOM 1570 C C . GLN A 1 201 ? 16.551 -0.293 6.541 1.00 81.88 201 GLN A C 1
ATOM 1572 O O . GLN A 1 201 ? 15.664 0.521 6.811 1.00 81.88 201 GLN A O 1
ATOM 1577 N N . ARG A 1 202 ? 16.858 -1.305 7.351 1.00 73.62 202 ARG A N 1
ATOM 1578 C CA . ARG A 1 202 ? 16.162 -1.498 8.612 1.00 73.62 202 ARG A CA 1
ATOM 1579 C C . ARG A 1 202 ? 16.367 -0.264 9.510 1.00 73.62 202 ARG A C 1
ATOM 1581 O O . ARG A 1 202 ? 17.514 0.068 9.802 1.00 73.62 202 ARG A O 1
ATOM 1588 N N . PRO A 1 203 ? 15.289 0.370 10.014 1.00 57.22 203 PRO A N 1
ATOM 1589 C CA . PRO A 1 203 ? 15.409 1.642 10.728 1.00 57.22 203 PRO A CA 1
ATOM 1590 C C . PRO A 1 203 ? 16.168 1.539 12.057 1.00 57.22 203 PRO A C 1
ATOM 1592 O O . PRO A 1 203 ? 16.714 2.527 12.539 1.00 57.22 203 PRO A O 1
ATOM 1595 N N . SER A 1 204 ? 16.140 0.368 12.705 1.00 68.00 204 SER A N 1
ATOM 1596 C CA . SER A 1 204 ? 16.714 0.180 14.038 1.00 68.00 204 SER A CA 1
ATOM 1597 C C . SER A 1 204 ? 16.985 -1.291 14.362 1.00 68.00 204 SER A C 1
ATOM 1599 O O . SER A 1 204 ? 16.214 -2.177 13.977 1.00 68.00 204 SER A O 1
ATOM 1601 N N . SER A 1 205 ? 18.046 -1.537 15.134 1.00 71.62 205 SER A N 1
ATOM 1602 C CA . SER A 1 205 ? 18.335 -2.821 15.785 1.00 71.62 205 SER A CA 1
ATOM 1603 C C . SER A 1 205 ? 17.455 -3.093 17.012 1.00 71.62 205 SER A C 1
ATOM 1605 O O . SER A 1 205 ? 17.566 -4.160 17.599 1.00 71.62 205 SER A O 1
ATOM 1607 N N . ASP A 1 206 ? 16.565 -2.168 17.387 1.00 77.00 206 ASP A N 1
ATOM 1608 C CA . ASP A 1 206 ? 15.647 -2.334 18.514 1.00 77.00 206 ASP A CA 1
ATOM 1609 C C . ASP A 1 206 ? 14.708 -3.536 18.302 1.00 77.00 206 ASP A C 1
ATOM 1611 O O . ASP A 1 206 ? 13.983 -3.624 17.302 1.00 77.00 206 ASP A O 1
ATOM 1615 N N . ASP A 1 207 ? 14.701 -4.451 19.271 1.00 80.69 207 ASP A N 1
ATOM 1616 C CA . ASP A 1 207 ? 13.913 -5.686 19.245 1.00 80.69 207 ASP A CA 1
ATOM 1617 C C . ASP A 1 207 ? 12.397 -5.442 19.243 1.00 80.69 207 ASP A C 1
ATOM 1619 O O . ASP A 1 207 ? 11.620 -6.312 18.838 1.00 80.69 207 ASP A O 1
ATOM 1623 N N . ARG A 1 208 ? 11.933 -4.236 19.600 1.00 81.06 208 ARG A N 1
ATOM 1624 C CA . ARG A 1 208 ? 10.521 -3.846 19.450 1.00 81.06 208 ARG A CA 1
ATOM 1625 C C . ARG A 1 208 ? 10.047 -3.895 17.998 1.00 81.06 208 ARG A C 1
ATOM 1627 O O . ARG A 1 208 ? 8.840 -3.976 17.775 1.00 81.06 208 ARG A O 1
ATOM 1634 N N . TRP A 1 209 ? 10.949 -3.890 17.017 1.00 81.94 209 TRP A N 1
ATOM 1635 C CA . TRP A 1 209 ? 10.608 -4.124 15.611 1.00 81.94 209 TRP A CA 1
ATOM 1636 C C . TRP A 1 209 ? 10.316 -5.591 15.295 1.00 81.94 209 TRP A C 1
ATOM 1638 O O . TRP A 1 209 ? 9.615 -5.872 14.325 1.00 81.94 209 TRP A O 1
ATOM 1648 N N . CYS A 1 210 ? 10.766 -6.537 16.122 1.00 84.44 210 CYS A N 1
AT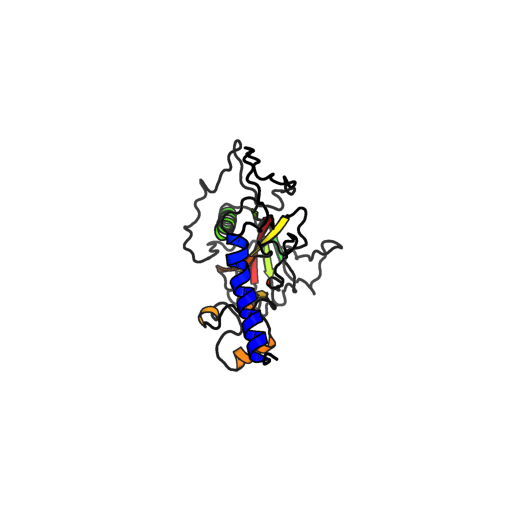OM 1649 C CA . CYS A 1 210 ? 10.662 -7.966 15.823 1.00 84.44 210 CYS A CA 1
ATOM 1650 C C . CYS A 1 210 ? 9.241 -8.501 15.865 1.00 84.44 210 CYS A C 1
ATOM 1652 O O . CYS A 1 210 ? 8.945 -9.520 15.239 1.00 84.44 210 CYS A O 1
ATOM 1654 N N . LYS A 1 211 ? 8.317 -7.785 16.511 1.00 86.81 211 LYS A N 1
ATOM 1655 C CA . LYS A 1 211 ? 6.886 -8.075 16.371 1.00 86.81 211 LYS A CA 1
ATOM 1656 C C . LYS A 1 211 ? 6.343 -7.768 14.973 1.00 86.81 211 LYS A C 1
ATOM 1658 O O . LYS A 1 211 ? 5.363 -8.389 14.593 1.00 86.81 211 LYS A O 1
ATOM 1663 N N . PHE A 1 212 ? 6.971 -6.880 14.204 1.00 89.50 212 PHE A N 1
ATOM 1664 C CA . PHE A 1 212 ? 6.464 -6.405 12.911 1.00 89.50 212 PHE A CA 1
ATOM 1665 C C . PHE A 1 212 ? 7.305 -6.838 11.710 1.00 89.50 212 PHE A C 1
ATOM 1667 O O . PHE A 1 212 ? 6.778 -6.905 10.606 1.00 89.50 212 PHE A O 1
ATOM 1674 N N . VAL A 1 213 ? 8.586 -7.145 11.911 1.00 88.44 213 VAL A N 1
ATOM 1675 C CA . VAL A 1 213 ? 9.541 -7.454 10.837 1.00 88.44 213 VAL A CA 1
ATOM 1676 C C . VAL A 1 213 ? 10.008 -8.909 10.942 1.00 88.44 213 VAL A C 1
ATOM 1678 O O . VAL A 1 213 ? 10.243 -9.418 12.043 1.00 88.44 213 VAL A O 1
ATOM 1681 N N . ILE A 1 214 ? 10.084 -9.607 9.807 1.00 87.19 214 ILE A N 1
ATOM 1682 C CA . ILE A 1 214 ? 10.607 -10.982 9.700 1.00 87.19 214 ILE A CA 1
ATOM 1683 C C . ILE A 1 214 ? 12.138 -10.970 9.813 1.00 87.19 214 ILE A C 1
ATOM 1685 O O . ILE A 1 214 ? 12.778 -9.969 9.509 1.00 87.19 214 ILE A O 1
ATOM 1689 N N . GLY A 1 215 ? 12.726 -12.066 10.305 1.00 77.12 215 GLY A N 1
ATOM 1690 C CA . GLY A 1 215 ? 14.184 -12.195 10.421 1.00 77.12 215 GLY A CA 1
ATOM 1691 C C . GLY A 1 215 ? 14.796 -11.264 11.467 1.00 77.12 215 GLY A C 1
ATOM 1692 O O . GLY A 1 215 ? 15.991 -11.004 11.448 1.00 77.12 215 GLY A O 1
ATOM 1693 N N . CYS A 1 216 ? 13.980 -10.728 12.372 1.00 69.56 216 CYS A N 1
ATOM 1694 C CA . CYS A 1 216 ? 14.398 -9.787 13.395 1.00 69.56 216 CYS A CA 1
ATOM 1695 C C . CYS A 1 216 ? 14.818 -10.492 14.693 1.00 69.56 216 CYS A C 1
ATOM 1697 O O . CYS A 1 216 ? 14.096 -11.363 15.175 1.00 69.56 216 CYS A O 1
ATOM 1699 N N . GLY A 1 217 ? 15.944 -10.064 15.271 1.00 64.12 217 GLY A N 1
ATOM 1700 C CA . GLY A 1 217 ? 16.458 -10.502 16.573 1.00 64.12 217 GLY A CA 1
ATOM 1701 C C . GLY A 1 217 ? 17.975 -10.707 16.528 1.00 64.12 217 GLY A C 1
ATOM 1702 O O . GLY A 1 217 ? 18.547 -10.809 15.446 1.00 64.12 217 GLY A O 1
ATOM 1703 N N . GLY A 1 218 ? 18.628 -10.741 17.690 1.00 57.47 218 GLY A N 1
ATOM 1704 C CA . GLY A 1 218 ? 20.083 -10.907 17.821 1.00 57.47 218 GLY A CA 1
ATOM 1705 C C . GLY A 1 218 ? 20.589 -12.355 17.789 1.00 57.47 218 GLY A C 1
ATOM 1706 O O . GLY A 1 218 ? 21.644 -12.624 18.353 1.00 57.47 218 GLY A O 1
ATOM 1707 N N . SER A 1 219 ? 19.840 -13.304 17.218 1.00 57.81 219 SER A N 1
ATOM 1708 C CA . SER A 1 219 ? 20.343 -14.672 17.044 1.00 57.81 219 SER A CA 1
ATOM 1709 C C . SER A 1 219 ? 21.242 -14.769 15.808 1.00 57.81 219 SER A C 1
ATOM 1711 O O . SER A 1 219 ? 20.979 -14.124 14.792 1.00 57.81 219 SER A O 1
ATOM 1713 N N . ASP A 1 220 ? 22.269 -15.621 15.869 1.00 53.66 220 ASP A N 1
ATOM 1714 C CA . ASP A 1 220 ? 23.217 -15.844 14.763 1.00 53.66 220 ASP A CA 1
ATOM 1715 C C . ASP A 1 220 ? 22.524 -16.253 13.447 1.00 53.66 220 ASP A C 1
ATOM 1717 O O . ASP A 1 220 ? 23.029 -15.978 12.356 1.00 53.66 220 ASP A O 1
ATOM 1721 N N . ASP A 1 221 ? 21.358 -16.898 13.536 1.00 55.66 221 ASP A N 1
ATOM 1722 C CA . ASP A 1 221 ? 20.538 -17.283 12.383 1.00 55.66 221 ASP A CA 1
ATOM 1723 C C . ASP A 1 221 ? 19.758 -16.092 11.804 1.00 55.66 221 ASP A C 1
ATOM 1725 O O . ASP A 1 221 ? 19.723 -15.916 10.588 1.00 55.66 221 ASP A O 1
ATOM 1729 N N . ALA A 1 222 ? 19.223 -15.209 12.656 1.00 56.94 222 ALA A N 1
ATOM 1730 C CA . ALA A 1 222 ? 18.560 -13.980 12.223 1.00 56.94 222 ALA A CA 1
ATOM 1731 C C . ALA A 1 222 ? 19.551 -12.990 11.591 1.00 56.94 222 ALA A C 1
ATOM 1733 O O . ALA A 1 222 ? 19.221 -12.324 10.612 1.00 56.94 222 ALA A O 1
ATOM 1734 N N . GLU A 1 223 ? 20.787 -12.920 12.092 1.00 52.56 223 GLU A N 1
ATOM 1735 C CA . GLU A 1 223 ? 21.832 -12.077 11.506 1.00 52.56 223 GLU A CA 1
ATOM 1736 C C . GLU A 1 223 ? 22.320 -12.622 10.150 1.00 52.56 223 GLU A C 1
ATOM 1738 O O . GLU A 1 223 ? 22.567 -11.855 9.213 1.00 52.56 223 GLU A O 1
ATOM 1743 N N . LYS A 1 224 ? 22.409 -13.951 9.998 1.00 51.12 224 LYS A N 1
ATOM 1744 C CA . LYS A 1 224 ? 22.736 -14.597 8.716 1.00 51.12 224 LYS A CA 1
ATOM 1745 C C . LYS A 1 224 ? 21.623 -14.449 7.684 1.00 51.12 224 LYS A C 1
ATOM 1747 O O . LYS A 1 224 ? 21.937 -14.218 6.517 1.00 51.12 224 LYS A O 1
ATOM 1752 N N . ASP A 1 225 ? 20.360 -14.555 8.085 1.00 54.31 225 ASP A N 1
ATOM 1753 C CA . ASP A 1 225 ? 19.224 -14.345 7.186 1.00 54.31 225 ASP A CA 1
ATOM 1754 C C . ASP A 1 225 ? 19.088 -12.870 6.791 1.00 54.31 225 ASP A C 1
ATOM 1756 O O . ASP A 1 225 ? 18.892 -12.583 5.615 1.00 54.31 225 ASP A O 1
ATOM 1760 N N . GLN A 1 226 ? 19.339 -11.922 7.703 1.00 55.41 226 GLN A N 1
ATOM 1761 C CA . GLN A 1 226 ? 19.377 -10.485 7.387 1.00 55.41 226 GLN A CA 1
ATOM 1762 C C . GLN A 1 226 ? 20.477 -10.124 6.378 1.00 55.41 226 GLN A C 1
ATOM 1764 O O . GLN A 1 226 ? 20.222 -9.395 5.419 1.00 55.41 226 GLN A O 1
ATOM 1769 N N . ARG A 1 227 ? 21.698 -10.652 6.558 1.00 52.31 227 ARG A N 1
ATOM 1770 C CA . ARG A 1 227 ? 22.817 -10.424 5.623 1.00 52.31 227 ARG A CA 1
ATOM 1771 C C . ARG A 1 227 ? 22.581 -11.057 4.248 1.00 52.31 227 ARG A C 1
ATOM 1773 O O . ARG A 1 227 ? 23.203 -10.628 3.281 1.00 52.31 227 ARG A O 1
ATOM 1780 N N . ARG A 1 228 ? 21.720 -12.078 4.164 1.00 52.34 228 ARG A N 1
ATOM 1781 C CA . ARG A 1 228 ? 21.349 -12.756 2.913 1.00 52.34 228 ARG A CA 1
ATOM 1782 C C . ARG A 1 228 ? 20.131 -12.142 2.229 1.00 52.34 228 ARG A C 1
ATOM 1784 O O . ARG A 1 228 ? 20.084 -12.187 1.006 1.00 52.34 228 ARG A O 1
ATOM 1791 N N . GLN A 1 229 ? 19.167 -11.621 2.988 1.00 57.06 229 GLN A N 1
ATOM 1792 C CA . GLN A 1 229 ? 17.889 -11.158 2.446 1.00 57.06 229 GLN A CA 1
ATOM 1793 C C . GLN A 1 229 ? 17.949 -9.725 1.919 1.00 57.06 229 GLN A C 1
ATOM 1795 O O . GLN A 1 229 ? 17.380 -9.485 0.868 1.00 57.06 229 GLN A O 1
ATOM 1800 N N . GLY A 1 230 ? 18.700 -8.811 2.545 1.00 70.25 230 GLY A N 1
ATOM 1801 C CA . GLY A 1 230 ? 18.721 -7.405 2.122 1.00 70.25 230 GLY A CA 1
ATOM 1802 C C . GLY A 1 230 ? 17.350 -6.725 2.293 1.00 70.25 230 GLY A C 1
ATOM 1803 O O . GLY A 1 230 ? 16.338 -7.154 1.756 1.00 70.25 230 GLY A O 1
ATOM 1804 N N . GLY A 1 231 ? 17.292 -5.649 3.071 1.00 87.06 231 GLY A N 1
ATOM 1805 C CA . GLY A 1 231 ? 16.056 -4.883 3.243 1.00 87.06 231 GLY A CA 1
ATOM 1806 C C . GLY A 1 231 ? 15.133 -5.358 4.373 1.00 87.06 231 GLY A C 1
ATOM 1807 O O . GLY A 1 231 ? 15.584 -5.944 5.360 1.00 87.06 231 GLY A O 1
ATOM 1808 N N . VAL A 1 232 ? 13.838 -5.039 4.272 1.00 89.88 232 VAL A N 1
ATOM 1809 C CA . VAL A 1 232 ? 12.831 -5.251 5.330 1.00 89.88 232 VAL A CA 1
ATOM 1810 C C . VAL A 1 232 ? 11.623 -6.011 4.797 1.00 89.88 232 VAL A C 1
ATOM 1812 O O . VAL A 1 232 ? 11.010 -5.606 3.816 1.00 89.88 232 VAL A O 1
ATOM 1815 N N . VAL A 1 233 ? 11.201 -7.055 5.517 1.00 93.50 233 VAL A N 1
ATOM 1816 C CA . VAL A 1 233 ? 9.929 -7.746 5.263 1.00 93.50 233 VAL A CA 1
ATOM 1817 C C . VAL A 1 233 ? 8.974 -7.536 6.432 1.00 93.50 233 VAL A C 1
ATOM 1819 O O . VAL A 1 233 ? 9.221 -8.008 7.546 1.00 93.50 233 VAL A O 1
ATOM 1822 N N . PHE A 1 234 ? 7.856 -6.860 6.183 1.00 94.62 234 PHE A N 1
ATOM 1823 C CA . PHE A 1 234 ? 6.806 -6.646 7.174 1.00 94.62 234 PHE A CA 1
ATOM 1824 C C . PHE A 1 234 ? 5.843 -7.835 7.245 1.00 94.62 234 PHE A C 1
ATOM 1826 O O . PHE A 1 234 ? 5.369 -8.349 6.227 1.00 94.62 234 PHE A O 1
ATOM 1833 N N . LYS A 1 235 ? 5.529 -8.252 8.474 1.00 93.94 235 LYS A N 1
ATOM 1834 C CA . LYS A 1 235 ? 4.603 -9.344 8.789 1.00 93.94 235 LYS A CA 1
ATOM 1835 C C . LYS A 1 235 ? 3.157 -8.927 8.487 1.00 93.94 235 LYS A C 1
ATOM 1837 O O . LYS A 1 235 ? 2.750 -7.857 8.944 1.00 93.94 235 LYS A O 1
ATOM 1842 N N . PRO A 1 236 ? 2.354 -9.768 7.808 1.00 94.62 236 PRO A N 1
ATOM 1843 C CA . PRO A 1 236 ? 0.975 -9.443 7.462 1.00 94.62 236 PRO A CA 1
ATOM 1844 C C . PRO A 1 236 ? 0.019 -9.660 8.642 1.00 94.62 236 PRO A C 1
ATOM 1846 O O . PRO A 1 236 ? -0.782 -10.589 8.654 1.00 94.62 236 PRO A O 1
ATOM 1849 N N . ILE A 1 237 ? 0.129 -8.818 9.669 1.00 92.88 237 ILE A N 1
ATOM 1850 C CA . ILE A 1 237 ? -0.651 -8.954 10.905 1.00 92.88 237 ILE A CA 1
ATOM 1851 C C . ILE A 1 237 ? -1.973 -8.208 10.750 1.00 92.88 237 ILE A C 1
ATOM 1853 O O . ILE A 1 237 ? -1.976 -6.980 10.621 1.00 92.88 237 ILE A O 1
ATOM 1857 N N . VAL A 1 238 ? -3.090 -8.935 10.822 1.00 90.56 238 VAL A N 1
ATOM 1858 C CA . VAL A 1 238 ? -4.439 -8.364 10.710 1.00 90.56 238 VAL A CA 1
ATOM 1859 C C . VAL A 1 238 ? -4.625 -7.190 11.677 1.00 90.56 238 VAL A C 1
ATOM 1861 O O . VAL A 1 238 ? -4.261 -7.253 12.851 1.00 90.56 238 VAL A O 1
ATOM 1864 N N . GLY A 1 239 ? -5.167 -6.091 11.155 1.00 87.12 239 GLY A N 1
ATOM 1865 C CA . GLY A 1 239 ? -5.388 -4.836 11.869 1.00 87.12 239 GLY A CA 1
ATOM 1866 C C . GLY A 1 239 ? -4.204 -3.866 11.845 1.00 87.12 239 GLY A C 1
ATOM 1867 O O . GLY A 1 239 ? -4.393 -2.709 12.219 1.00 87.12 239 GLY A O 1
ATOM 1868 N N . ASN A 1 240 ? -3.017 -4.285 11.395 1.00 90.50 240 ASN A N 1
ATOM 1869 C CA . ASN A 1 240 ? -1.873 -3.391 11.195 1.00 90.50 240 ASN A CA 1
ATOM 1870 C C . ASN A 1 240 ? -1.817 -2.867 9.756 1.00 90.50 240 ASN A C 1
ATOM 1872 O O . ASN A 1 240 ? -2.439 -3.416 8.841 1.00 90.50 240 ASN A O 1
ATOM 1876 N N . ALA A 1 241 ? -1.027 -1.814 9.562 1.00 92.88 241 ALA A N 1
ATOM 1877 C CA . ALA A 1 241 ? -0.733 -1.257 8.255 1.00 92.88 241 ALA A CA 1
ATOM 1878 C C . ALA A 1 241 ? 0.722 -0.791 8.164 1.00 92.88 241 ALA A C 1
ATOM 1880 O O . ALA A 1 241 ? 1.325 -0.411 9.169 1.00 92.88 241 ALA A O 1
ATOM 1881 N N . VAL A 1 242 ? 1.257 -0.788 6.947 1.00 93.00 242 VAL A N 1
ATOM 1882 C CA . VAL A 1 242 ? 2.519 -0.125 6.604 1.00 93.00 242 VAL A CA 1
ATOM 1883 C C . VAL A 1 242 ? 2.194 1.049 5.697 1.00 93.00 242 VAL A C 1
ATOM 1885 O O . VAL A 1 242 ? 1.446 0.896 4.733 1.00 93.00 242 VAL A O 1
ATOM 1888 N N . PHE A 1 243 ? 2.742 2.212 6.033 1.00 94.06 243 PHE A N 1
ATOM 1889 C CA . PHE A 1 243 ? 2.649 3.443 5.254 1.00 94.06 243 PHE A CA 1
ATOM 1890 C C . PHE A 1 243 ? 4.033 3.805 4.727 1.00 94.06 243 PHE A C 1
ATOM 1892 O O . PHE A 1 243 ? 5.016 3.697 5.464 1.00 94.06 243 PHE A O 1
ATOM 1899 N N . TRP A 1 244 ? 4.098 4.261 3.481 1.00 92.94 244 TRP A N 1
ATOM 1900 C CA . TRP A 1 244 ? 5.316 4.806 2.899 1.00 92.94 244 TRP A CA 1
ATOM 1901 C C . TRP A 1 244 ? 5.008 5.922 1.905 1.00 92.94 244 TRP A C 1
ATOM 1903 O O . TRP A 1 244 ? 3.923 6.002 1.319 1.00 92.94 244 TRP A O 1
ATOM 1913 N N . GLU A 1 245 ? 5.995 6.789 1.718 1.00 91.75 245 GLU A N 1
ATOM 1914 C CA . GLU A 1 245 ? 5.980 7.821 0.691 1.00 91.75 245 GLU A CA 1
ATOM 1915 C C . GLU A 1 245 ? 6.674 7.312 -0.566 1.00 91.75 245 GLU A C 1
ATOM 1917 O O . GLU A 1 245 ? 7.676 6.602 -0.503 1.00 91.75 245 GLU A O 1
ATOM 1922 N N . ASN A 1 246 ? 6.134 7.688 -1.719 1.00 92.25 246 ASN A N 1
ATOM 1923 C CA . ASN A 1 246 ? 6.656 7.265 -3.012 1.00 92.25 246 ASN A CA 1
ATOM 1924 C C . ASN A 1 246 ? 7.629 8.285 -3.604 1.00 92.25 246 ASN A C 1
ATOM 1926 O O . ASN A 1 246 ? 8.440 7.909 -4.439 1.00 92.25 246 ASN A O 1
ATOM 1930 N N . PHE A 1 247 ? 7.574 9.551 -3.177 1.00 87.50 247 PHE A N 1
ATOM 1931 C CA . PHE A 1 247 ? 8.394 10.640 -3.711 1.00 87.50 247 PHE A CA 1
ATOM 1932 C C . PHE A 1 247 ? 9.030 11.464 -2.601 1.00 87.50 247 PHE A C 1
ATOM 1934 O O . PHE A 1 247 ? 8.403 11.706 -1.571 1.00 87.50 247 PHE A O 1
ATOM 1941 N N . ASN A 1 248 ? 10.248 11.943 -2.852 1.00 74.19 248 ASN A N 1
ATOM 1942 C CA . ASN A 1 248 ? 10.903 12.907 -1.982 1.00 74.19 248 ASN A CA 1
ATOM 1943 C C . ASN A 1 248 ? 10.291 14.303 -2.203 1.00 74.19 248 ASN A C 1
ATOM 1945 O O . ASN A 1 248 ? 10.429 14.839 -3.306 1.00 74.19 248 ASN A O 1
ATOM 1949 N N . PRO A 1 249 ? 9.665 14.921 -1.184 1.00 62.91 249 PRO A N 1
ATOM 1950 C CA . PRO A 1 249 ? 9.051 16.241 -1.324 1.00 62.91 249 PRO A CA 1
ATOM 1951 C C . PRO A 1 249 ? 10.081 17.361 -1.534 1.00 62.91 249 PRO A C 1
ATOM 1953 O O . PRO A 1 249 ? 9.724 18.463 -1.941 1.00 62.91 249 PRO A O 1
ATOM 1956 N N . GLN A 1 250 ? 11.365 17.116 -1.254 1.00 63.66 250 GLN A N 1
ATOM 1957 C CA . GLN A 1 250 ? 12.423 18.058 -1.593 1.00 63.66 250 GLN A CA 1
ATOM 1958 C C . GLN A 1 250 ? 12.882 17.824 -3.027 1.00 63.66 250 GLN A C 1
ATOM 1960 O O . GLN A 1 250 ? 13.484 16.799 -3.354 1.00 63.66 250 GLN A O 1
ATOM 1965 N N . ALA A 1 251 ? 12.623 18.810 -3.882 1.00 62.50 251 ALA A N 1
ATOM 1966 C CA . ALA A 1 251 ? 13.122 18.799 -5.242 1.00 62.50 251 ALA A CA 1
ATOM 1967 C C . ALA A 1 251 ? 14.658 18.711 -5.233 1.00 62.50 251 ALA A C 1
ATOM 1969 O O . ALA A 1 251 ? 15.341 19.518 -4.595 1.00 62.50 251 ALA A O 1
ATOM 1970 N N . GLY A 1 252 ? 15.207 17.718 -5.937 1.00 61.50 252 GLY A N 1
ATOM 1971 C CA . GLY A 1 252 ? 16.652 17.569 -6.078 1.00 61.50 252 GLY A CA 1
ATOM 1972 C C . GLY A 1 252 ? 17.271 18.719 -6.886 1.00 61.50 252 GLY A C 1
ATOM 1973 O O . GLY A 1 252 ? 16.559 19.604 -7.378 1.00 61.50 252 GLY A O 1
ATOM 1974 N N . PRO A 1 253 ? 18.601 18.713 -7.088 1.00 56.75 253 PRO A N 1
ATOM 1975 C CA . PRO A 1 253 ? 19.264 19.672 -7.967 1.00 56.75 253 PRO A CA 1
ATOM 1976 C C . PRO A 1 253 ? 18.550 19.757 -9.326 1.00 56.75 253 PRO A C 1
ATOM 1978 O O . PRO A 1 253 ? 18.352 18.744 -9.995 1.00 56.75 253 PRO A O 1
ATOM 1981 N N . GLY A 1 254 ? 18.126 20.964 -9.714 1.00 61.62 254 GLY A N 1
ATOM 1982 C CA . GLY A 1 254 ? 17.348 21.194 -10.938 1.00 61.62 254 GLY A CA 1
ATOM 1983 C C . GLY A 1 254 ? 15.823 21.164 -10.774 1.00 61.62 254 GLY A C 1
ATOM 1984 O O . GLY A 1 254 ? 15.119 21.278 -11.773 1.00 61.62 254 GLY A O 1
ATOM 1985 N N . GLY A 1 255 ? 15.296 21.046 -9.551 1.00 66.19 255 GLY A N 1
ATOM 1986 C CA . GLY A 1 255 ? 13.852 21.105 -9.298 1.00 66.19 255 GLY A CA 1
ATOM 1987 C C . GLY A 1 255 ? 13.105 19.811 -9.644 1.00 66.19 255 GLY A C 1
ATOM 1988 O O . GLY A 1 255 ? 11.881 19.820 -9.732 1.00 66.19 255 GLY A O 1
ATOM 1989 N N . VAL A 1 256 ? 13.828 18.710 -9.868 1.00 69.31 256 VAL A N 1
ATOM 1990 C CA . VAL A 1 256 ? 13.242 17.418 -10.244 1.00 69.31 256 VAL A CA 1
ATOM 1991 C C . VAL A 1 256 ? 12.883 16.638 -8.986 1.00 69.31 256 VAL A C 1
ATOM 1993 O O . VAL A 1 256 ? 13.754 16.328 -8.168 1.00 69.31 256 VAL A O 1
ATOM 1996 N N . VAL A 1 257 ? 11.606 16.292 -8.855 1.00 75.50 257 VAL A N 1
ATOM 1997 C CA . VAL A 1 257 ? 11.129 15.365 -7.828 1.00 75.50 257 VAL A CA 1
ATOM 1998 C C . VAL A 1 257 ? 11.446 13.935 -8.251 1.00 75.50 257 VAL A C 1
ATOM 2000 O O . VAL A 1 257 ? 11.165 13.538 -9.382 1.00 75.50 257 VAL A O 1
ATOM 2003 N N . ARG A 1 258 ? 12.055 13.165 -7.345 1.00 82.88 258 ARG A N 1
ATOM 2004 C CA . ARG A 1 258 ? 12.432 11.766 -7.574 1.00 82.88 258 ARG A CA 1
ATOM 2005 C C . ARG A 1 258 ? 11.618 10.843 -6.681 1.00 82.88 258 ARG A C 1
ATOM 2007 O O . ARG A 1 258 ? 11.379 11.162 -5.515 1.00 82.88 258 ARG A O 1
ATOM 2014 N N . GLY A 1 259 ? 11.211 9.712 -7.250 1.00 88.06 259 GLY A N 1
ATOM 2015 C CA . GLY A 1 259 ? 10.637 8.622 -6.478 1.00 88.06 259 GLY A CA 1
ATOM 2016 C C . GLY A 1 259 ? 11.685 7.994 -5.557 1.00 88.06 259 GLY A C 1
ATOM 2017 O O . GLY A 1 259 ? 12.868 7.983 -5.900 1.00 88.06 259 GLY A O 1
ATOM 2018 N N . TYR A 1 260 ? 11.269 7.496 -4.395 1.00 88.94 260 TYR A N 1
ATOM 2019 C CA . TYR A 1 260 ? 12.146 6.736 -3.503 1.00 88.94 260 TYR A CA 1
ATOM 2020 C C . TYR A 1 260 ? 12.394 5.349 -4.094 1.00 88.94 260 TYR A C 1
ATOM 2022 O O . TYR A 1 260 ? 11.452 4.570 -4.258 1.00 88.94 260 TYR A O 1
ATOM 2030 N N . GLU A 1 261 ? 13.647 5.012 -4.388 1.00 91.06 261 GLU A N 1
ATOM 2031 C CA . GLU A 1 261 ? 14.009 3.661 -4.839 1.00 91.06 261 GLU A CA 1
ATOM 2032 C C . GLU A 1 261 ? 13.709 2.630 -3.742 1.00 91.06 261 GLU A C 1
ATOM 2034 O O . GLU A 1 261 ? 13.273 1.518 -4.025 1.00 91.06 261 GLU A O 1
ATOM 2039 N N . GLU A 1 262 ? 13.806 3.039 -2.477 1.00 91.31 262 GLU A N 1
ATOM 2040 C CA . GLU A 1 262 ? 13.476 2.254 -1.288 1.00 91.31 262 GLU A CA 1
ATOM 2041 C C . GLU A 1 262 ? 12.008 1.813 -1.235 1.00 91.31 262 GLU A C 1
ATOM 2043 O O . GLU A 1 262 ? 11.687 0.884 -0.499 1.00 91.31 262 GLU A O 1
ATOM 2048 N N . SER A 1 263 ? 11.127 2.444 -2.025 1.00 93.69 263 SER A N 1
ATOM 2049 C CA . SER A 1 263 ? 9.720 2.045 -2.172 1.00 93.69 263 SER A CA 1
ATOM 2050 C C . SER A 1 263 ? 9.502 0.885 -3.153 1.00 93.69 263 SER A C 1
ATOM 2052 O O . SER A 1 263 ? 8.362 0.457 -3.339 1.00 93.69 263 SER A O 1
ATOM 2054 N N . TRP A 1 264 ? 10.561 0.366 -3.785 1.00 95.00 264 TRP A N 1
ATOM 2055 C CA . TRP A 1 264 ? 10.507 -0.875 -4.558 1.00 95.00 264 TRP A CA 1
ATOM 2056 C C . TRP A 1 264 ? 10.085 -2.009 -3.631 1.00 95.00 264 TRP A C 1
ATOM 2058 O O . TRP A 1 264 ? 10.733 -2.221 -2.606 1.00 95.00 264 TRP A O 1
ATOM 2068 N N . HIS A 1 265 ? 8.994 -2.706 -3.942 1.00 97.06 265 HIS A N 1
ATOM 2069 C CA . HIS A 1 265 ? 8.412 -3.655 -2.995 1.00 97.06 265 HIS A CA 1
ATOM 2070 C C . HIS A 1 265 ? 7.663 -4.808 -3.659 1.00 97.06 265 HIS A C 1
ATOM 2072 O O . HIS A 1 265 ? 7.263 -4.727 -4.821 1.00 97.06 265 HIS A O 1
ATOM 2078 N N . ALA A 1 266 ? 7.453 -5.884 -2.901 1.00 97.44 266 ALA A N 1
ATOM 2079 C CA . ALA A 1 266 ? 6.737 -7.079 -3.333 1.00 97.44 266 ALA A CA 1
ATOM 2080 C C . ALA A 1 266 ? 5.791 -7.617 -2.250 1.00 97.44 266 ALA A C 1
ATOM 2082 O O . ALA A 1 266 ? 6.013 -7.473 -1.046 1.00 97.44 266 ALA A O 1
ATOM 2083 N N . GLY A 1 267 ? 4.730 -8.294 -2.690 1.00 97.31 267 GLY A N 1
ATOM 2084 C CA . GLY A 1 267 ? 3.936 -9.181 -1.849 1.00 97.31 267 GLY A CA 1
ATOM 2085 C C . GLY A 1 267 ? 4.458 -10.607 -1.985 1.00 97.31 267 GLY A C 1
ATOM 2086 O O . GLY A 1 267 ? 4.209 -11.245 -3.009 1.00 97.31 267 GLY A O 1
ATOM 2087 N N . LEU A 1 268 ? 5.152 -11.100 -0.960 1.00 97.56 268 LEU A N 1
ATOM 2088 C CA . LEU A 1 268 ? 5.731 -12.442 -0.958 1.00 97.56 268 LEU A CA 1
ATOM 2089 C C . LEU A 1 268 ? 4.650 -13.533 -1.048 1.00 97.56 268 LEU A C 1
ATOM 2091 O O . LEU A 1 268 ? 3.508 -13.289 -0.641 1.00 97.5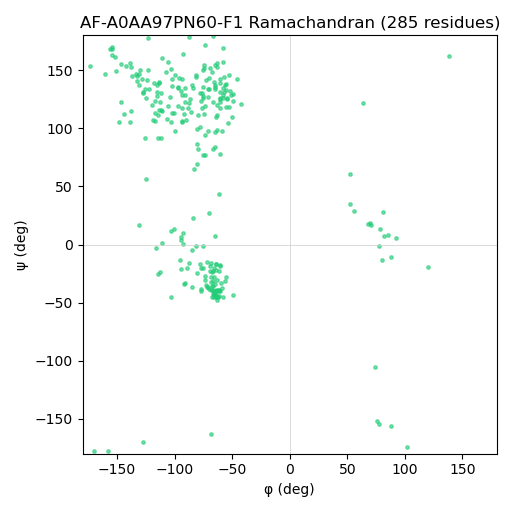6 268 LEU A O 1
ATOM 2095 N N . PRO A 1 269 ? 4.994 -14.739 -1.538 1.00 97.81 269 PRO A N 1
ATOM 2096 C CA . PRO A 1 269 ? 4.054 -15.848 -1.629 1.00 97.81 269 PRO A CA 1
ATOM 2097 C C . PRO A 1 269 ? 3.399 -16.197 -0.290 1.00 97.81 269 PRO A C 1
ATOM 2099 O O . PRO A 1 269 ? 4.056 -16.248 0.752 1.00 97.81 269 PRO A O 1
ATOM 2102 N N . VAL A 1 270 ? 2.095 -16.466 -0.318 1.00 97.88 270 VAL A N 1
ATOM 2103 C CA . VAL A 1 270 ? 1.386 -17.092 0.807 1.00 97.88 270 VAL A CA 1
ATOM 2104 C C . VAL A 1 270 ? 1.733 -18.579 0.842 1.00 97.88 270 VAL A C 1
ATOM 2106 O O . VAL A 1 270 ? 1.549 -19.288 -0.145 1.00 97.88 270 VAL A O 1
ATOM 2109 N N . GLU A 1 271 ? 2.206 -19.071 1.981 1.00 96.81 271 GLU A N 1
ATOM 2110 C CA . GLU A 1 271 ? 2.570 -20.482 2.167 1.00 96.81 271 GLU A CA 1
ATOM 2111 C C . GLU A 1 271 ? 1.399 -21.304 2.714 1.00 96.81 271 GLU A C 1
ATOM 2113 O O . GLU A 1 271 ? 1.233 -22.476 2.378 1.00 96.81 271 GLU A O 1
ATOM 2118 N N . ARG A 1 272 ? 0.565 -20.683 3.556 1.00 96.75 272 ARG A N 1
ATOM 2119 C CA . ARG A 1 272 ? -0.636 -21.289 4.136 1.00 96.75 272 ARG A CA 1
ATOM 2120 C C . ARG A 1 272 ? -1.684 -20.222 4.428 1.00 96.75 272 ARG A C 1
ATOM 2122 O O . ARG A 1 272 ? -1.328 -19.095 4.760 1.00 96.75 272 ARG A O 1
ATOM 2129 N N . GLY A 1 273 ? -2.957 -20.600 4.352 1.00 95.06 273 GLY A N 1
ATOM 2130 C CA . GLY A 1 273 ? -4.083 -19.714 4.637 1.00 95.06 273 GLY A CA 1
ATOM 2131 C C . GLY A 1 273 ? -4.368 -18.748 3.488 1.00 95.06 273 GLY A C 1
ATOM 2132 O O . GLY A 1 273 ? -4.072 -19.033 2.325 1.00 95.06 273 GLY A O 1
ATOM 2133 N N . VAL A 1 274 ? -4.965 -17.606 3.823 1.00 94.75 274 VAL A N 1
ATOM 2134 C CA . VAL A 1 274 ? -5.332 -16.550 2.871 1.00 94.75 274 VAL A CA 1
ATOM 2135 C C . VAL A 1 274 ? -4.837 -15.220 3.417 1.00 94.75 274 VAL A C 1
ATOM 2137 O O . VAL A 1 274 ? -5.005 -14.948 4.594 1.00 94.75 274 VAL A O 1
ATOM 2140 N N . LYS A 1 275 ? -4.258 -14.363 2.576 1.00 95.94 275 LYS A N 1
ATOM 2141 C CA . LYS A 1 275 ? -3.940 -12.970 2.929 1.00 95.94 275 LYS A CA 1
ATOM 2142 C C . LYS A 1 275 ? -4.950 -12.043 2.268 1.00 95.94 275 LYS A C 1
ATOM 2144 O O . LYS A 1 275 ? -5.092 -12.072 1.045 1.00 95.94 275 LYS A O 1
ATOM 2149 N N . VAL A 1 276 ? -5.585 -11.170 3.048 1.00 95.38 276 VAL A N 1
ATOM 2150 C CA . VAL A 1 276 ? -6.420 -10.075 2.537 1.00 95.38 276 VAL A CA 1
ATOM 2151 C C . VAL A 1 276 ? -5.785 -8.735 2.898 1.00 95.38 276 VAL A C 1
ATOM 2153 O O . VAL A 1 276 ? -5.721 -8.345 4.065 1.00 95.38 276 VAL A O 1
ATOM 2156 N N . GLY A 1 277 ? -5.299 -8.035 1.877 1.00 94.62 277 GLY A N 1
ATOM 2157 C CA . GLY A 1 277 ? -4.747 -6.687 1.984 1.00 94.62 277 GLY A CA 1
ATOM 2158 C C . GLY A 1 277 ? -5.714 -5.626 1.470 1.00 94.62 277 GLY A C 1
ATOM 2159 O O . GLY A 1 277 ? -6.518 -5.895 0.581 1.00 94.62 277 GLY A O 1
ATOM 2160 N N . LEU A 1 278 ? -5.627 -4.422 2.018 1.00 95.12 278 LEU A N 1
ATOM 2161 C CA . LEU A 1 278 ? -6.318 -3.217 1.583 1.00 95.12 278 LEU A CA 1
ATOM 2162 C C . LEU A 1 278 ? -5.260 -2.205 1.143 1.00 95.12 278 LEU A C 1
ATOM 2164 O O . LEU A 1 278 ? -4.517 -1.688 1.979 1.00 95.12 278 LEU A O 1
ATOM 2168 N N . ASN A 1 279 ? -5.241 -1.905 -0.154 1.00 94.44 279 ASN A N 1
ATOM 2169 C CA . ASN A 1 279 ? -4.412 -0.842 -0.706 1.00 94.44 279 ASN A CA 1
ATOM 2170 C C . ASN A 1 279 ? -5.166 0.485 -0.631 1.00 94.44 279 ASN A C 1
ATOM 2172 O O . ASN A 1 279 ? -6.278 0.618 -1.161 1.00 94.44 279 ASN A O 1
ATOM 2176 N N . VAL A 1 280 ? -4.526 1.470 -0.009 1.00 95.50 280 VAL A N 1
ATOM 2177 C CA . VAL A 1 280 ? -4.946 2.870 -0.009 1.00 95.50 280 VAL A CA 1
ATOM 2178 C C . VAL A 1 280 ? -3.849 3.675 -0.691 1.00 95.50 280 VAL A C 1
ATOM 2180 O O . VAL A 1 280 ? -2.779 3.884 -0.122 1.00 95.50 280 VAL A O 1
ATOM 2183 N N . TRP A 1 281 ? -4.108 4.112 -1.919 1.00 96.19 281 TRP A N 1
ATOM 2184 C CA . TRP A 1 281 ? -3.192 4.978 -2.654 1.00 96.19 281 TRP A CA 1
ATOM 2185 C C . TRP A 1 281 ? -3.618 6.427 -2.525 1.00 96.19 281 TRP A C 1
ATOM 2187 O O . TRP A 1 281 ? -4.793 6.755 -2.707 1.00 96.19 281 TRP A O 1
ATOM 2197 N N . SER A 1 282 ? -2.650 7.291 -2.258 1.00 93.50 282 SER A N 1
ATOM 2198 C CA . SER A 1 282 ? -2.858 8.732 -2.245 1.00 93.50 282 SER A CA 1
ATOM 2199 C C . SER A 1 282 ? -2.306 9.294 -3.539 1.00 93.50 282 SER A C 1
ATOM 2201 O O . SER A 1 282 ? -1.101 9.251 -3.773 1.00 93.50 282 SER A O 1
ATOM 2203 N N . TYR A 1 283 ? -3.182 9.803 -4.392 1.00 92.69 283 TYR A N 1
ATOM 2204 C CA . TYR A 1 283 ? -2.815 10.475 -5.628 1.00 92.69 283 TYR A CA 1
ATOM 2205 C C . TYR A 1 283 ? -2.733 11.976 -5.375 1.00 92.69 283 TYR A C 1
ATOM 2207 O O . TYR A 1 283 ? -3.663 12.560 -4.823 1.00 92.69 283 TYR A O 1
ATOM 2215 N N . GLY A 1 284 ? -1.635 12.616 -5.756 1.00 90.25 284 GLY A N 1
ATOM 2216 C CA . GLY A 1 284 ? -1.438 14.025 -5.455 1.00 90.25 284 GLY A CA 1
ATOM 2217 C C . GLY A 1 284 ? -0.248 14.649 -6.159 1.00 90.25 284 GLY A C 1
ATOM 2218 O O . GLY A 1 284 ? 0.422 14.007 -6.972 1.00 90.25 284 GLY A O 1
ATOM 2219 N N . ARG A 1 285 ? -0.032 15.928 -5.859 1.00 87.19 285 ARG A N 1
ATOM 2220 C CA . ARG A 1 285 ? 1.097 16.712 -6.367 1.00 87.19 285 ARG A CA 1
ATOM 2221 C C . ARG A 1 285 ? 2.404 16.226 -5.732 1.00 87.19 285 ARG A C 1
ATOM 2223 O O . ARG A 1 285 ? 2.446 15.991 -4.525 1.00 87.19 285 ARG A O 1
ATOM 2230 N N . VAL A 1 286 ? 3.442 16.041 -6.548 1.00 84.69 286 VAL A N 1
ATOM 2231 C CA . VAL A 1 286 ? 4.728 15.482 -6.093 1.00 84.69 286 VAL A CA 1
ATOM 2232 C C . VAL A 1 286 ? 5.717 16.546 -5.597 1.00 84.69 286 VAL A C 1
ATOM 2234 O O . VAL A 1 286 ? 6.634 16.201 -4.860 1.00 84.69 286 VAL A O 1
ATOM 2237 N N . ASP A 1 287 ? 5.538 17.811 -5.992 1.00 72.88 287 ASP A N 1
ATOM 2238 C CA . ASP A 1 287 ? 6.423 18.958 -5.723 1.00 72.88 287 ASP A CA 1
ATOM 2239 C C . ASP A 1 287 ? 5.795 20.055 -4.845 1.00 72.88 287 ASP A C 1
ATOM 2241 O O . ASP A 1 287 ? 4.559 20.076 -4.641 1.00 72.88 287 ASP A O 1
#

Nearest PDB structures (foldseek):
  3gze-assembly2_C  TM=7.893E-01  e=2.248E-10  Chlamydomonas reinhardtii
  5c5t-assembly1_A  TM=7.905E-01  e=3.205E-09  Paramecium bursaria Chlorella virus 1
  5c5t-assembly2_B  TM=7.573E-01  e=1.652E-08  Paramecium bursaria Chlorella virus 1
  5c5u-assembly2_B  TM=8.010E-01  e=2.637E-07  Paramecium bursaria Chlorella virus 1
  6t8m-assembly1_A  TM=6.458E-01  e=6.254E-06  Dictyostelium discoideum

Sequence (287 aa):
MLSLPQLVALCVAAMFAYDPVARLLGFGGQQQTMSSSQHGSPRSRHHHRPNLTEALHALEDVVNGTRVGVEGLRCEPDSLAVHVFSRQPLVFEPIYTPSTVTDDAGPRRDKSIRDSEVALVPRTDTVRCIEARARSLQGWRDETWIERLRVQRYHVGGHYGHHFDWMEPRMGYARVSSIMAWVGDGDGSLVGGGTEFPLLQRPSSDDRWCKFVIGCGGSDDAEKDQRRQGGVVFKPIVGNAVFWENFNPQAGPGGVVRGYEESWHAGLPVERGVKVGLNVWSYGRVD

InterPro domains:
  IPR006620 Prolyl 4-hydroxylase, alpha subunit [SM00702] (77-283)
  IPR044862 Prolyl 4-hydroxylase alpha subunit, Fe(2+) 2OG dioxygenase domain [PF13640] (150-282)
  IPR045054 Prolyl 4-hydroxylase [PTHR10869] (99-281)

Radius of gyration: 27.0 Å; Cα contacts (8 Å, |Δi|>4): 489; chains: 1; bounding box: 90×71×43 Å

Secondary structure (DSSP, 8-state):
---HHHHHHHHHHHHHHHHHHHHHTT-S------------------PPPP---TTTEEPPEEETTEEE-STT--PPP--SS-----SS----TTS-EE--EEETTEEE--TTTEE-EEEEPP--HHHHHHHHHHHHHTT--TTEEEEPPEEEEE-TT-EEEEE-S--SPBTTEEEEEEEEEEEE-TTT--EE--EEETT---S---GGGTTTBTT-SSSHHHHHHHHHH-SEEE---TT-EEEEESB-SS--TTS---B-GGG-EEEPPEEES-EEEEEEEEEEE--

pLDDT: mean 76.72, std 18.42, range [28.78, 97.88]

Mean predicted aligned error: 14.32 Å

Foldseek 3Di:
DDDPVRVVVVVVCCVVVVVVVCVVVVVDDDPDDDDDDDPPPPPPPPQPADDDDPQWFDDFDADPNDRPPCVPQPDDDDPPPQFLDDPDFLDDPPFWDFAWDQDPVGTDDDQVAFGKIKGQRDCDSSNVSVQNVVCVVVPNDPWKTKTGKMKIKAAFQGKHHWDAQWDPADSQKIQFKKKKAWRDFAPPKWDAFWKWQQAADDPDLDQVCVVFWPLHDDDPRSVVVCVVRHGTTTDRDHRDMDMDTQWDLDQDVPRHIDGDSSSTIMGTGTNHTMTMIMMITMMGGRD